Protein AF-A0A1M6ND45-F1 (afdb_monomer_lite)

Radius of gyration: 30.59 Å; chains: 1; bounding box: 71×59×99 Å

Structure (mmCIF, N/CA/C/O backbone):
data_AF-A0A1M6ND45-F1
#
_entry.id   AF-A0A1M6ND45-F1
#
loop_
_atom_site.group_PDB
_atom_site.id
_atom_site.type_symbol
_atom_site.label_atom_id
_atom_site.label_alt_id
_atom_site.label_comp_id
_atom_site.label_asym_id
_atom_site.label_entity_id
_atom_site.label_seq_id
_atom_site.pdbx_PDB_ins_code
_atom_site.Cartn_x
_atom_site.Cartn_y
_atom_site.Cartn_z
_atom_site.occupancy
_atom_site.B_iso_or_equiv
_atom_site.auth_seq_id
_atom_site.auth_comp_id
_atom_site.auth_asym_id
_atom_site.auth_atom_id
_atom_site.pdbx_PDB_model_num
ATOM 1 N N . MET A 1 1 ? -2.470 1.699 69.520 1.00 34.28 1 MET A N 1
ATOM 2 C CA . MET A 1 1 ? -1.933 1.258 68.213 1.00 34.28 1 MET A CA 1
ATOM 3 C C . MET A 1 1 ? -3.084 1.269 67.216 1.00 34.28 1 MET A C 1
ATOM 5 O O . MET A 1 1 ? -3.932 0.390 67.258 1.00 34.28 1 MET A O 1
ATOM 9 N N . ASN A 1 2 ? -3.176 2.333 66.416 1.00 31.38 2 ASN A N 1
ATOM 10 C CA . ASN A 1 2 ? -4.253 2.557 65.450 1.00 31.38 2 ASN A CA 1
ATOM 11 C C . ASN A 1 2 ? -3.880 1.925 64.103 1.00 31.38 2 ASN A C 1
ATOM 13 O O . ASN A 1 2 ? -3.057 2.479 63.382 1.00 31.38 2 ASN A O 1
ATOM 17 N N . PHE A 1 3 ? -4.506 0.802 63.745 1.00 32.97 3 PHE A N 1
ATOM 18 C CA . PHE A 1 3 ? -4.459 0.230 62.394 1.00 32.97 3 PHE A CA 1
ATOM 19 C C . PHE A 1 3 ? -5.803 0.450 61.696 1.00 32.97 3 PHE A C 1
ATOM 21 O O . PHE A 1 3 ? -6.620 -0.452 61.553 1.00 32.97 3 PHE A O 1
ATOM 28 N N . MET A 1 4 ? -6.052 1.680 61.262 1.00 38.75 4 MET A N 1
ATOM 29 C CA . MET A 1 4 ? -7.165 1.995 60.369 1.00 38.75 4 MET A CA 1
ATOM 30 C C . MET A 1 4 ? -6.795 3.257 59.602 1.00 38.75 4 MET A C 1
ATOM 32 O O . MET A 1 4 ? -6.966 4.343 60.145 1.00 38.75 4 MET A O 1
ATOM 36 N N . LYS A 1 5 ? -6.226 3.111 58.391 1.00 38.50 5 LYS A N 1
ATOM 37 C CA . LYS A 1 5 ? -6.163 4.165 57.348 1.00 38.50 5 LYS A CA 1
ATOM 38 C C . LYS A 1 5 ? -5.443 3.755 56.046 1.00 38.50 5 LYS A C 1
ATOM 40 O O . LYS A 1 5 ? -4.774 4.580 55.452 1.00 38.50 5 LYS A O 1
ATOM 45 N N . ILE A 1 6 ? -5.580 2.525 55.533 1.00 37.56 6 ILE A N 1
ATOM 46 C CA . ILE A 1 6 ? -5.124 2.214 54.154 1.00 37.56 6 ILE A CA 1
ATOM 47 C C . ILE A 1 6 ? -6.059 1.181 53.500 1.00 37.56 6 ILE A C 1
ATOM 49 O O . ILE A 1 6 ? -5.714 0.011 53.408 1.00 37.56 6 ILE A O 1
ATOM 53 N N . LYS A 1 7 ? -7.271 1.580 53.081 1.00 37.31 7 LYS A N 1
ATOM 54 C CA . LYS A 1 7 ? -8.117 0.756 52.176 1.00 37.31 7 LYS A CA 1
ATOM 55 C C . LYS A 1 7 ? -8.951 1.531 51.146 1.00 37.31 7 LYS A C 1
ATOM 57 O O . LYS A 1 7 ? -9.374 0.935 50.167 1.00 37.31 7 LYS A O 1
ATOM 62 N N . LYS A 1 8 ? -9.114 2.853 51.273 1.00 38.69 8 LYS A N 1
ATOM 63 C CA . LYS A 1 8 ? -9.918 3.655 50.325 1.00 38.69 8 LYS A CA 1
ATOM 64 C C . LYS A 1 8 ? -9.225 3.979 48.986 1.00 38.69 8 LYS A C 1
ATOM 66 O O . LYS A 1 8 ? -9.853 4.557 48.112 1.00 38.69 8 LYS A O 1
ATOM 71 N N . GLY A 1 9 ? -7.951 3.613 48.810 1.00 31.09 9 GLY A N 1
ATOM 72 C CA . GLY A 1 9 ? -7.179 3.947 47.603 1.00 31.09 9 GLY A CA 1
ATOM 73 C C . GLY A 1 9 ? -7.277 2.939 46.451 1.00 31.09 9 GLY A C 1
ATOM 74 O O . GLY A 1 9 ? -7.034 3.312 45.310 1.00 31.09 9 GLY A O 1
ATOM 75 N N . LEU A 1 10 ? -7.638 1.675 46.714 1.00 34.16 10 LEU A N 1
ATOM 76 C CA . LEU A 1 10 ? -7.606 0.626 45.681 1.00 34.16 10 LEU A CA 1
ATOM 77 C C . LEU A 1 10 ? -8.892 0.528 44.837 1.00 34.16 10 LEU A C 1
ATOM 79 O O . LEU A 1 10 ? -8.825 0.036 43.714 1.00 34.16 10 LEU A O 1
ATOM 83 N N . SER A 1 11 ? -10.046 1.002 45.326 1.00 37.97 11 SER A N 1
ATOM 84 C CA . SER A 1 11 ? -11.316 0.914 44.579 1.00 37.97 11 SER A CA 1
ATOM 85 C C . SER A 1 11 ? -11.446 1.984 43.488 1.00 37.97 11 SER A C 1
ATOM 87 O O . SER A 1 11 ? -11.966 1.698 42.412 1.00 37.97 11 SER A O 1
ATOM 89 N N . LEU A 1 12 ? -10.891 3.182 43.702 1.00 34.53 12 LEU A N 1
ATOM 90 C CA . LEU A 1 12 ? -10.916 4.272 42.718 1.00 34.53 12 LEU A CA 1
ATOM 91 C C . LEU A 1 12 ? -10.066 3.983 41.467 1.00 34.53 12 LEU A C 1
ATOM 93 O O . LEU A 1 12 ? -10.390 4.465 40.385 1.00 34.53 12 LEU A O 1
ATOM 97 N N . ILE A 1 13 ? -9.025 3.151 41.581 1.00 38.47 13 ILE A N 1
ATOM 98 C CA . ILE A 1 13 ? -8.131 2.800 40.459 1.00 38.47 13 ILE A CA 1
ATOM 99 C C . ILE A 1 13 ? -8.756 1.728 39.537 1.00 38.47 13 ILE A C 1
ATOM 101 O O . ILE A 1 13 ? -8.380 1.600 38.374 1.00 38.47 13 ILE A O 1
ATOM 105 N N . LEU A 1 14 ? -9.757 0.978 40.012 1.00 36.19 14 LEU A N 1
ATOM 106 C CA . LEU A 1 14 ? -10.485 -0.015 39.208 1.00 36.19 14 LEU A CA 1
ATOM 107 C C . LEU A 1 14 ? -11.600 0.618 38.359 1.00 36.19 14 LEU A C 1
ATOM 109 O O . LEU A 1 14 ? -11.867 0.149 37.252 1.00 36.19 14 LEU A O 1
ATOM 113 N N . ILE A 1 15 ? -12.197 1.713 38.837 1.00 38.19 15 ILE A N 1
ATOM 114 C CA . ILE A 1 15 ? -13.264 2.447 38.139 1.00 38.19 15 ILE A CA 1
ATOM 115 C C . ILE A 1 15 ? -12.690 3.296 36.998 1.00 38.19 15 ILE A C 1
ATOM 117 O O . ILE A 1 15 ? -13.283 3.353 35.923 1.00 38.19 15 ILE A O 1
ATOM 121 N N . SER A 1 16 ? -11.484 3.852 37.153 1.00 35.91 16 SER A N 1
ATOM 122 C CA . SER A 1 16 ? -10.785 4.519 36.045 1.00 35.91 16 SER A CA 1
ATOM 123 C C . SER A 1 16 ? -10.402 3.557 34.911 1.00 35.91 16 SER A C 1
ATOM 125 O O . SER A 1 16 ? -10.288 3.991 33.770 1.00 35.91 16 SER A O 1
ATOM 127 N N . GLY A 1 17 ? -10.280 2.252 35.189 1.00 34.59 17 GLY A N 1
ATOM 128 C CA . GLY A 1 17 ? -10.060 1.202 34.186 1.00 34.59 17 GLY A CA 1
ATOM 129 C C . GLY A 1 17 ? -11.316 0.788 33.405 1.00 34.59 17 GLY A C 1
ATOM 130 O O . GLY A 1 17 ? -11.216 0.418 32.238 1.00 34.59 17 GLY A O 1
ATOM 131 N N . ILE A 1 18 ? -12.499 0.866 34.024 1.00 38.72 18 ILE A N 1
ATOM 132 C CA . ILE A 1 18 ? -13.793 0.538 33.391 1.00 38.72 18 ILE A CA 1
ATOM 133 C C . ILE A 1 18 ? -14.348 1.752 32.634 1.00 38.72 18 ILE A C 1
ATOM 135 O O . ILE A 1 18 ? -14.955 1.595 31.577 1.00 38.72 18 ILE A O 1
ATOM 139 N N . LEU A 1 19 ? -14.013 2.962 33.088 1.00 35.47 19 LEU A N 1
ATOM 140 C CA . LEU A 1 19 ? -14.169 4.187 32.312 1.00 35.47 19 LEU A CA 1
ATOM 141 C C . LEU A 1 19 ? -13.220 4.272 31.113 1.00 35.47 19 LEU A C 1
ATOM 143 O O . LEU A 1 19 ? -13.411 5.181 30.329 1.00 35.47 19 LEU A O 1
ATOM 147 N N . MET A 1 20 ? -12.280 3.343 30.874 1.00 38.75 20 MET A N 1
ATOM 148 C CA . MET A 1 20 ? -11.456 3.319 29.645 1.00 38.75 20 MET A CA 1
ATOM 149 C C . MET A 1 20 ? -12.187 2.775 28.399 1.00 38.75 20 MET A C 1
ATOM 151 O O . MET A 1 20 ? -11.565 2.248 27.476 1.00 38.75 20 MET A O 1
ATOM 155 N N . ILE A 1 21 ? -13.511 2.934 28.341 1.00 41.78 21 ILE A N 1
ATOM 156 C CA . ILE A 1 21 ? -14.201 3.242 27.075 1.00 41.78 21 ILE A CA 1
ATOM 157 C C . ILE A 1 21 ? -14.240 4.776 26.872 1.00 41.78 21 ILE A C 1
ATOM 159 O O . ILE A 1 21 ? -14.849 5.295 25.949 1.00 41.78 21 ILE A O 1
ATOM 163 N N . THR A 1 22 ? -13.471 5.542 27.651 1.00 41.97 22 THR A N 1
ATOM 164 C CA . THR A 1 22 ? -12.913 6.822 27.231 1.00 41.97 22 THR A CA 1
ATOM 165 C C . THR A 1 22 ? -11.799 6.558 26.217 1.00 41.97 22 THR A C 1
ATOM 167 O O . THR A 1 22 ? -10.604 6.645 26.481 1.00 41.97 22 THR A O 1
ATOM 170 N N . GLY A 1 23 ? -12.214 6.354 24.967 1.00 34.47 23 GLY A N 1
ATOM 171 C CA . GLY A 1 23 ? -11.442 6.842 23.821 1.00 34.47 23 GLY A CA 1
ATOM 172 C C . GLY A 1 23 ? -11.246 8.372 23.839 1.00 34.47 23 GLY A C 1
ATOM 173 O O . GLY A 1 23 ? -10.558 8.902 22.977 1.00 34.47 23 GLY A O 1
ATOM 174 N N . CYS A 1 24 ? -11.801 9.074 24.833 1.00 37.44 24 CYS A N 1
ATOM 175 C CA . CYS A 1 24 ? -11.587 10.479 25.152 1.00 37.44 24 CYS A CA 1
ATOM 176 C C . CYS A 1 24 ? -10.536 10.650 26.262 1.00 37.44 24 CYS A C 1
ATOM 178 O O . CYS A 1 24 ? -10.897 10.774 27.427 1.00 37.44 24 CYS A O 1
ATOM 180 N N . GLN A 1 25 ? -9.247 10.672 25.908 1.00 31.17 25 GLN A N 1
ATOM 181 C CA . GLN A 1 25 ? -8.222 11.549 26.507 1.00 31.17 25 GLN A CA 1
ATOM 182 C C . GLN A 1 25 ? -6.859 11.313 25.829 1.00 31.17 25 GLN A C 1
ATOM 184 O O . GLN A 1 25 ? -5.982 10.636 26.352 1.00 31.17 25 GLN A O 1
ATOM 189 N N . SER A 1 26 ? -6.652 11.938 24.669 1.00 29.89 26 SER A N 1
ATOM 190 C CA . SER A 1 26 ? -5.313 12.332 24.223 1.00 29.89 26 SER A CA 1
ATOM 191 C C . SER A 1 26 ? -5.265 13.856 24.154 1.00 29.89 26 SER A C 1
ATOM 193 O O . SER A 1 26 ? -5.685 14.469 23.176 1.00 29.89 26 SER A O 1
ATOM 195 N N . LYS A 1 27 ? -4.759 14.483 25.221 1.00 33.12 27 LYS A N 1
ATOM 196 C CA . LYS A 1 27 ? -4.124 15.797 25.107 1.00 33.12 27 LYS A CA 1
ATOM 197 C C . LYS A 1 27 ? -2.781 15.570 24.416 1.00 33.12 27 LYS A C 1
ATOM 199 O O . LYS A 1 27 ? -1.802 15.243 25.077 1.00 33.12 27 LYS A O 1
ATOM 204 N N . SER A 1 28 ? -2.742 15.736 23.102 1.00 28.88 28 SER A N 1
ATOM 205 C CA . SER A 1 28 ? -1.510 16.055 22.388 1.00 28.88 28 SER A CA 1
ATOM 206 C C . SER A 1 28 ? -1.633 17.489 21.899 1.00 28.88 28 SER A C 1
ATOM 208 O O . SER A 1 28 ? -2.454 17.804 21.039 1.00 28.88 28 SER A O 1
ATOM 210 N N . THR A 1 29 ? -0.843 18.372 22.495 1.00 28.33 29 THR A N 1
ATOM 211 C CA . THR A 1 29 ? -0.614 19.729 22.011 1.00 28.33 29 THR A CA 1
ATOM 212 C C . THR A 1 29 ? 0.026 19.619 20.624 1.00 28.33 29 THR A C 1
ATOM 214 O O . THR A 1 29 ? 1.213 19.328 20.518 1.00 28.33 29 THR A O 1
ATOM 217 N N . MET A 1 30 ? -0.756 19.772 19.554 1.00 25.59 30 MET A N 1
ATOM 218 C CA . MET A 1 30 ? -0.211 19.881 18.200 1.00 25.59 30 MET A CA 1
ATOM 219 C C . MET A 1 30 ? 0.255 21.317 17.976 1.00 25.59 30 MET A C 1
ATOM 221 O O . MET A 1 30 ? -0.542 22.256 17.996 1.00 25.59 30 MET A O 1
ATOM 225 N N . ASN A 1 31 ? 1.561 21.470 17.768 1.00 28.33 31 ASN A N 1
ATOM 226 C CA . ASN A 1 31 ? 2.136 22.682 17.209 1.00 28.33 31 ASN A CA 1
ATOM 227 C C . ASN A 1 31 ? 1.581 22.905 15.798 1.00 28.33 31 ASN A C 1
ATOM 229 O O . ASN A 1 31 ? 1.545 21.993 14.974 1.00 28.33 31 ASN A O 1
ATOM 233 N N . LYS A 1 32 ? 1.170 24.147 15.547 1.00 28.80 32 LYS A N 1
ATOM 234 C CA . LYS A 1 32 ? 0.859 24.693 14.227 1.00 28.80 32 LYS A CA 1
ATOM 235 C C . LYS A 1 32 ? 2.089 24.532 13.323 1.00 28.80 32 LYS A C 1
ATOM 237 O O . LYS A 1 32 ? 3.128 25.116 13.619 1.00 28.80 32 LYS A O 1
ATOM 242 N N . SER A 1 33 ? 1.958 23.814 12.215 1.00 29.12 33 SER A N 1
ATOM 243 C CA . SER A 1 33 ? 2.739 24.089 11.009 1.00 29.12 33 SER A CA 1
ATOM 244 C C . SER A 1 33 ? 1.778 24.543 9.916 1.00 29.12 33 SER A C 1
ATOM 246 O O . SER A 1 33 ? 0.670 24.024 9.766 1.00 29.12 33 SER A O 1
ATOM 248 N N . GLU A 1 34 ? 2.164 25.623 9.249 1.00 28.53 34 GLU A N 1
ATOM 249 C CA . GLU A 1 34 ? 1.352 26.351 8.288 1.00 28.53 34 GLU A CA 1
ATOM 250 C C . GLU A 1 34 ? 1.073 25.539 7.024 1.00 28.53 34 GLU A C 1
ATOM 252 O O . GLU A 1 34 ? 1.917 24.831 6.478 1.00 28.53 34 GLU A O 1
ATOM 257 N N . ILE A 1 35 ? -0.162 25.702 6.561 1.00 26.50 35 ILE A N 1
ATOM 258 C CA . ILE A 1 35 ? -0.698 25.213 5.302 1.00 26.50 35 ILE A CA 1
ATOM 259 C C . ILE A 1 35 ? 0.039 25.916 4.160 1.00 26.50 35 ILE A C 1
ATOM 261 O O . ILE A 1 35 ? -0.119 27.118 3.965 1.00 26.50 35 ILE A O 1
ATOM 265 N N . SER A 1 36 ? 0.779 25.150 3.361 1.00 29.33 36 SER A N 1
ATOM 266 C CA . SER A 1 36 ? 1.070 25.525 1.978 1.00 29.33 36 SER A CA 1
ATOM 267 C C . SER A 1 36 ? -0.019 24.926 1.094 1.00 29.33 36 SER A C 1
ATOM 269 O O . SER A 1 36 ? -0.119 23.716 0.912 1.00 29.33 36 SER A O 1
ATOM 271 N N . THR A 1 37 ? -0.890 25.798 0.602 1.00 31.77 37 THR A N 1
ATOM 272 C CA . THR A 1 37 ? -1.928 25.518 -0.388 1.00 31.77 37 THR A CA 1
ATOM 273 C C . THR A 1 37 ? -1.343 24.940 -1.672 1.00 31.77 37 THR A C 1
ATOM 275 O O . THR A 1 37 ? -0.499 25.583 -2.290 1.00 31.77 37 THR A O 1
ATOM 278 N N . ASN A 1 38 ? -1.915 23.841 -2.171 1.00 24.98 38 ASN A N 1
ATOM 279 C CA . ASN A 1 38 ? -2.157 23.748 -3.606 1.00 24.98 38 ASN A CA 1
ATOM 280 C C . ASN A 1 38 ? -3.446 22.978 -3.925 1.00 24.98 38 ASN A C 1
ATOM 282 O O . ASN A 1 38 ? -3.721 21.914 -3.375 1.00 24.98 38 ASN A O 1
ATOM 286 N N . LYS A 1 39 ? -4.270 23.604 -4.769 1.00 34.00 39 LYS A N 1
ATOM 287 C CA . LYS A 1 39 ? -5.608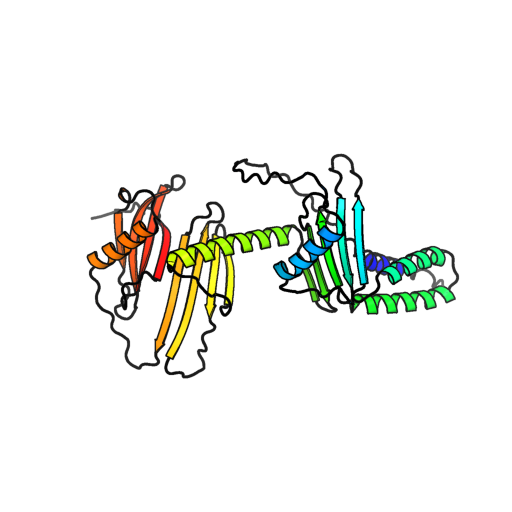 23.178 -5.189 1.00 34.00 39 LYS A CA 1
ATOM 288 C C . LYS A 1 39 ? -5.501 22.158 -6.322 1.00 34.00 39 LYS A C 1
ATOM 290 O O . LYS A 1 39 ? -4.769 22.405 -7.270 1.00 34.00 39 LYS A O 1
ATOM 295 N N . ASN A 1 40 ? -6.293 21.089 -6.243 1.00 28.05 40 ASN A N 1
ATOM 296 C CA . ASN A 1 40 ? -7.087 20.509 -7.341 1.00 28.05 40 ASN A CA 1
ATOM 297 C C . ASN A 1 40 ? -7.931 19.365 -6.750 1.00 28.05 40 ASN A C 1
ATOM 299 O O . ASN A 1 40 ? -7.423 18.294 -6.448 1.00 28.05 40 ASN A O 1
ATOM 303 N N . THR A 1 41 ? -9.136 19.649 -6.257 1.00 32.31 41 THR A N 1
ATOM 304 C CA . THR A 1 41 ? -10.412 19.636 -7.002 1.00 32.31 41 THR A CA 1
ATOM 305 C C . THR A 1 41 ? -10.718 18.276 -7.639 1.00 32.31 41 THR A C 1
ATOM 307 O O . THR A 1 41 ? -10.532 18.084 -8.831 1.00 32.31 41 THR A O 1
ATOM 310 N N . ASN A 1 42 ? -11.273 17.367 -6.837 1.00 28.34 42 ASN A N 1
ATOM 311 C CA . ASN A 1 42 ? -12.370 16.512 -7.282 1.00 28.34 42 ASN A CA 1
ATOM 312 C C . ASN A 1 42 ? -13.544 16.783 -6.341 1.00 28.34 42 ASN A C 1
ATOM 314 O O . ASN A 1 42 ? -13.599 16.300 -5.212 1.00 28.34 42 ASN A O 1
ATOM 318 N N . GLN A 1 43 ? -14.430 17.664 -6.800 1.00 31.55 43 GLN A N 1
ATOM 319 C CA . GLN A 1 43 ? -15.711 17.946 -6.174 1.00 31.55 43 GLN A CA 1
ATOM 320 C C . GLN A 1 43 ? -16.628 16.741 -6.392 1.00 31.55 43 GLN A C 1
ATOM 322 O O . GLN A 1 43 ? -17.193 16.590 -7.468 1.00 31.55 43 GLN A O 1
ATOM 327 N N . ASN A 1 44 ? -16.820 15.931 -5.353 1.00 31.28 44 ASN A N 1
ATOM 328 C CA . ASN A 1 44 ? -18.127 15.330 -5.123 1.00 31.28 44 ASN A CA 1
ATOM 329 C C . ASN A 1 44 ? -18.871 16.257 -4.165 1.00 31.28 44 ASN A C 1
ATOM 331 O O . ASN A 1 44 ? -18.632 16.272 -2.959 1.00 31.28 44 ASN A O 1
ATOM 335 N N . VAL A 1 45 ? -19.732 17.091 -4.741 1.00 42.44 45 VAL A N 1
ATOM 336 C CA . VAL A 1 45 ? -20.805 17.750 -4.005 1.00 42.44 45 VAL A CA 1
ATOM 337 C C . VAL A 1 45 ? -21.880 16.688 -3.791 1.00 42.44 45 VAL A C 1
ATOM 339 O O . VAL A 1 45 ? -22.717 16.485 -4.660 1.00 42.44 45 VAL A O 1
ATOM 342 N N . GLU A 1 46 ? -21.857 16.010 -2.646 1.00 38.91 46 GLU A N 1
ATOM 343 C CA . GLU A 1 46 ? -23.005 15.237 -2.164 1.00 38.91 46 GLU A CA 1
ATOM 344 C C . GLU A 1 46 ? -23.314 15.609 -0.706 1.00 38.91 46 GLU A C 1
ATOM 346 O O . GLU A 1 46 ? -22.535 15.365 0.206 1.00 38.91 46 GLU A O 1
ATOM 351 N N . ALA A 1 47 ? -24.456 16.289 -0.566 1.00 39.38 47 ALA A N 1
ATOM 352 C CA . ALA A 1 47 ? -25.318 16.506 0.594 1.00 39.38 47 ALA A CA 1
ATOM 353 C C . ALA A 1 47 ? -24.696 16.658 2.002 1.00 39.38 47 ALA A C 1
ATOM 355 O O . ALA A 1 47 ? -24.256 15.709 2.636 1.00 39.38 47 ALA A O 1
ATOM 356 N N . ASN A 1 48 ? -24.899 17.854 2.567 1.00 48.25 48 ASN A N 1
ATOM 357 C CA . ASN A 1 48 ? -24.805 18.240 3.987 1.00 48.25 48 ASN A CA 1
ATOM 358 C C . ASN A 1 48 ? -25.708 17.430 4.965 1.00 48.25 48 ASN A C 1
ATOM 360 O O . ASN A 1 48 ? -26.114 17.959 6.001 1.00 48.25 48 ASN A O 1
ATOM 364 N N . GLN A 1 49 ? -26.090 16.187 4.662 1.00 67.75 49 GLN A N 1
ATOM 365 C CA . GLN A 1 49 ? -26.870 15.356 5.580 1.00 67.75 49 GLN A CA 1
ATOM 366 C C . GLN A 1 49 ? -25.933 14.540 6.467 1.00 67.75 49 GLN A C 1
ATOM 368 O O . GLN A 1 49 ? -25.106 13.780 5.973 1.00 67.75 49 GLN A O 1
ATOM 373 N N . SER A 1 50 ? -26.077 14.706 7.783 1.00 85.88 50 SER A N 1
ATOM 374 C CA . SER A 1 50 ? -25.432 13.830 8.754 1.00 85.88 50 SER A CA 1
ATOM 375 C C . SER A 1 50 ? -25.822 12.378 8.507 1.00 85.88 50 SER A C 1
ATOM 377 O O . SER A 1 50 ? -26.968 12.072 8.164 1.00 85.88 50 SER A O 1
ATOM 379 N N . ILE A 1 51 ? -24.871 11.474 8.716 1.00 93.38 51 ILE A N 1
ATOM 380 C CA . ILE A 1 51 ? -25.142 10.046 8.641 1.00 93.38 51 ILE A CA 1
ATOM 381 C C . ILE A 1 51 ? -26.042 9.643 9.811 1.00 93.38 51 ILE A C 1
ATOM 383 O O . ILE A 1 51 ? -25.892 10.118 10.942 1.00 93.38 51 ILE A O 1
ATOM 387 N N . ASN A 1 52 ? -26.971 8.734 9.553 1.00 94.50 52 ASN A N 1
ATOM 388 C CA . ASN A 1 52 ? -27.821 8.153 10.581 1.00 94.50 52 ASN A CA 1
ATOM 389 C C . ASN A 1 52 ? -27.163 6.927 11.246 1.00 94.50 52 ASN A C 1
ATOM 391 O O . ASN A 1 52 ? -26.107 6.443 10.833 1.00 94.50 52 ASN A O 1
ATOM 395 N N . LYS A 1 53 ? -27.830 6.399 12.279 1.00 94.62 53 LYS A N 1
ATOM 396 C CA . LYS A 1 53 ? -27.384 5.240 13.064 1.00 94.62 53 LYS A CA 1
ATOM 397 C C . LYS A 1 53 ? -27.060 4.009 12.205 1.00 94.62 53 LYS A C 1
ATOM 399 O O . LYS A 1 53 ? -26.047 3.353 12.437 1.00 94.62 53 LYS A O 1
ATOM 404 N N . GLU A 1 54 ? -27.905 3.685 11.228 1.00 95.50 54 GLU A N 1
ATOM 405 C CA . GLU A 1 54 ? -27.721 2.483 10.404 1.00 95.50 54 GLU A CA 1
ATOM 406 C C . GLU A 1 54 ? -26.599 2.665 9.378 1.00 95.50 54 GLU A C 1
ATOM 408 O O . GLU A 1 54 ? -25.785 1.763 9.192 1.00 95.50 54 GLU A O 1
ATOM 413 N N . GLN A 1 55 ? -26.460 3.865 8.809 1.00 95.81 55 GLN A N 1
ATOM 414 C CA . GLN A 1 55 ? -25.314 4.210 7.964 1.00 95.81 55 GLN A CA 1
ATOM 415 C C . GLN A 1 55 ? -23.991 4.097 8.737 1.00 95.81 55 GLN A C 1
ATOM 417 O O . GLN A 1 55 ? -23.034 3.514 8.231 1.00 95.81 55 GLN A O 1
ATOM 422 N N . ALA A 1 56 ? -23.937 4.580 9.984 1.00 95.81 56 ALA A N 1
ATOM 423 C CA . ALA A 1 56 ? -22.755 4.436 10.837 1.00 95.81 56 ALA A CA 1
ATOM 424 C C . ALA A 1 56 ? -22.396 2.958 11.085 1.00 95.81 56 ALA A C 1
ATOM 426 O O . ALA A 1 56 ? -21.224 2.579 11.024 1.00 95.81 56 ALA A O 1
ATOM 427 N N . LYS A 1 57 ? -23.397 2.095 11.298 1.00 95.81 57 LYS A N 1
ATOM 428 C CA . LYS A 1 57 ? -23.191 0.645 11.451 1.00 95.81 57 LYS A CA 1
ATOM 429 C C . LYS A 1 57 ? -22.634 0.002 10.185 1.00 95.81 57 LYS A C 1
ATOM 431 O O . LYS A 1 57 ? -21.677 -0.767 10.266 1.00 95.81 57 LYS A O 1
ATOM 436 N N . GLU A 1 58 ? -23.189 0.324 9.021 1.00 95.62 58 GLU A N 1
ATOM 437 C CA . GLU A 1 58 ? -22.688 -0.193 7.744 1.00 95.62 58 GLU A CA 1
ATOM 438 C C . GLU A 1 58 ? -21.243 0.235 7.470 1.00 95.62 58 GLU A C 1
ATOM 440 O O . GLU A 1 58 ? -20.427 -0.587 7.044 1.00 95.62 58 GLU A O 1
ATOM 445 N N . ILE A 1 59 ? -20.914 1.502 7.746 1.00 95.44 59 ILE A N 1
ATOM 446 C CA . ILE A 1 59 ? -19.551 2.034 7.628 1.00 95.44 59 ILE A CA 1
ATOM 447 C C . ILE A 1 59 ? -18.602 1.253 8.542 1.00 95.44 59 ILE A C 1
ATOM 449 O O . ILE A 1 59 ? -17.561 0.784 8.077 1.00 95.44 59 ILE A O 1
ATOM 453 N N . ALA A 1 60 ? -18.973 1.049 9.811 1.00 95.19 60 ALA A N 1
ATOM 454 C CA . ALA A 1 60 ? -18.161 0.289 10.756 1.00 95.19 60 ALA A CA 1
ATOM 455 C C . ALA A 1 60 ? -17.920 -1.153 10.273 1.00 95.19 60 ALA A C 1
ATOM 457 O O . ALA A 1 60 ? -16.774 -1.595 10.231 1.00 95.19 60 ALA A O 1
ATOM 458 N N . ILE A 1 61 ? -18.966 -1.875 9.846 1.00 94.44 61 ILE A N 1
ATOM 459 C CA . ILE A 1 61 ? -18.849 -3.264 9.358 1.00 94.44 61 ILE A CA 1
ATOM 460 C C . ILE A 1 61 ? -17.894 -3.350 8.161 1.00 94.44 61 ILE A C 1
ATOM 462 O O . ILE A 1 61 ? -16.975 -4.173 8.169 1.00 94.44 61 ILE A O 1
ATOM 466 N N . LYS A 1 62 ? -18.068 -2.477 7.159 1.00 94.38 62 LYS A N 1
ATOM 467 C CA . LYS A 1 62 ? -17.198 -2.431 5.971 1.00 94.38 62 LYS A CA 1
ATOM 468 C C . LYS A 1 62 ? -15.748 -2.130 6.345 1.00 94.38 62 LYS A C 1
ATOM 470 O O . LYS A 1 62 ? -14.822 -2.679 5.752 1.00 94.38 62 LYS A O 1
ATOM 475 N N . ALA A 1 63 ? -15.533 -1.286 7.347 1.00 92.62 63 ALA A N 1
ATOM 476 C CA . ALA A 1 63 ? -14.199 -0.920 7.791 1.00 92.62 63 ALA A CA 1
ATOM 477 C C . ALA A 1 63 ? -13.462 -2.037 8.526 1.00 92.62 63 ALA A C 1
ATOM 479 O O . ALA A 1 63 ? -12.247 -2.148 8.385 1.00 92.62 63 ALA A O 1
ATOM 480 N N . PHE A 1 64 ? -14.165 -2.900 9.261 1.00 92.00 64 PHE A N 1
ATOM 481 C CA . PHE A 1 64 ? -13.536 -4.083 9.850 1.00 92.00 64 PHE A CA 1
ATOM 482 C C . PHE A 1 64 ? -13.055 -5.078 8.796 1.00 92.00 64 PHE A C 1
ATOM 484 O O . PHE A 1 64 ? -11.973 -5.655 8.936 1.00 92.00 64 PHE A O 1
ATOM 491 N N . GLU A 1 65 ? -13.810 -5.232 7.711 1.00 90.06 65 GLU A N 1
ATOM 492 C CA . GLU A 1 65 ? -13.362 -6.010 6.561 1.00 90.06 65 GLU A CA 1
ATOM 493 C C . GLU A 1 65 ? -12.170 -5.331 5.875 1.00 90.06 65 GLU A C 1
ATOM 495 O O . GLU A 1 65 ? -11.146 -5.973 5.664 1.00 90.06 65 GLU A O 1
ATOM 500 N N . LYS A 1 66 ? -12.241 -4.018 5.630 1.00 88.31 66 LYS A N 1
ATOM 501 C CA . LYS A 1 66 ? -11.167 -3.254 4.975 1.00 88.31 66 LYS A CA 1
ATOM 502 C C . LYS A 1 66 ? -9.849 -3.249 5.760 1.00 88.31 66 LYS A C 1
ATOM 504 O O . LYS A 1 66 ? -8.802 -3.504 5.179 1.00 88.31 66 LYS A O 1
ATOM 509 N N . TYR A 1 67 ? -9.880 -2.922 7.053 1.00 87.25 67 TYR A N 1
ATOM 510 C CA . TYR A 1 67 ? -8.670 -2.645 7.842 1.00 87.25 67 TYR A CA 1
ATOM 511 C C . TYR A 1 67 ? -8.143 -3.840 8.631 1.00 87.25 67 TYR A C 1
ATOM 513 O O . TYR A 1 67 ? -6.967 -3.868 8.979 1.00 87.25 67 TYR A O 1
ATOM 521 N N . PHE A 1 68 ? -8.990 -4.830 8.912 1.00 84.62 68 PHE A N 1
ATOM 522 C CA . PHE A 1 68 ? -8.597 -6.007 9.687 1.00 84.62 68 PHE A CA 1
ATOM 523 C C . PHE A 1 68 ? -8.878 -7.328 8.966 1.00 84.62 68 PHE A C 1
ATOM 525 O O . PHE A 1 68 ? -8.731 -8.387 9.577 1.00 84.62 68 PHE A O 1
ATOM 532 N N . ASN A 1 69 ? -9.312 -7.284 7.698 1.00 86.12 69 ASN A N 1
ATOM 533 C CA . ASN A 1 69 ? -9.746 -8.456 6.935 1.00 86.12 69 ASN A CA 1
ATOM 534 C C . ASN A 1 69 ? -10.749 -9.315 7.724 1.00 86.12 69 ASN A C 1
ATOM 536 O O . ASN A 1 69 ? -10.656 -10.547 7.774 1.00 86.12 69 ASN A O 1
ATOM 540 N N . LYS A 1 70 ? -11.681 -8.657 8.434 1.00 86.62 70 LYS A N 1
ATOM 541 C CA . LYS A 1 70 ? -12.617 -9.341 9.320 1.00 86.62 70 LYS A CA 1
ATOM 542 C C . LYS A 1 70 ? -14.071 -9.047 8.996 1.00 86.62 70 LYS A C 1
ATOM 544 O O . LYS A 1 70 ? -14.592 -7.977 9.282 1.00 86.62 70 LYS A O 1
ATOM 549 N N . LYS A 1 71 ? -14.748 -10.078 8.489 1.00 90.75 71 LYS A N 1
ATOM 550 C CA . LYS A 1 71 ? -16.207 -10.110 8.364 1.00 90.75 71 LYS A CA 1
ATOM 551 C C . LYS A 1 71 ? -16.834 -10.268 9.744 1.00 90.75 71 LYS A C 1
ATOM 553 O O . LYS A 1 71 ? -16.610 -11.279 10.415 1.00 90.75 71 LYS A O 1
ATOM 558 N N . ILE A 1 72 ? -17.607 -9.273 10.164 1.00 86.75 72 ILE A N 1
ATOM 559 C CA . ILE A 1 72 ? -18.318 -9.299 11.442 1.00 86.75 72 ILE A CA 1
ATOM 560 C C . ILE A 1 72 ? -19.699 -9.914 11.247 1.00 86.75 72 ILE A C 1
ATOM 562 O O . ILE A 1 72 ? -20.465 -9.492 10.385 1.00 86.75 72 ILE A O 1
ATOM 566 N N . ASN A 1 73 ? -20.036 -10.881 12.098 1.00 88.38 73 ASN A N 1
ATOM 567 C CA . ASN A 1 73 ? -21.403 -11.360 12.256 1.00 88.38 73 ASN A CA 1
ATOM 568 C C . ASN A 1 73 ? -21.995 -10.785 13.548 1.00 88.38 73 ASN A C 1
ATOM 570 O O . ASN A 1 73 ? -21.692 -11.260 14.641 1.00 88.38 73 ASN A O 1
ATOM 574 N N . VAL A 1 74 ? -22.842 -9.767 13.411 1.00 90.25 74 VAL A N 1
ATOM 575 C CA . VAL A 1 74 ? -23.419 -9.032 14.548 1.00 90.25 74 VAL A CA 1
ATOM 576 C C . VAL A 1 74 ? -24.616 -9.734 15.199 1.00 90.25 74 VAL A C 1
ATOM 578 O O . VAL A 1 74 ? -25.015 -9.352 16.291 1.00 90.25 74 VAL A O 1
ATOM 581 N N . LYS A 1 75 ? -25.179 -10.786 14.579 1.00 89.69 75 LYS A N 1
ATOM 582 C CA . LYS A 1 75 ? -26.471 -11.385 14.980 1.00 89.69 75 LYS A CA 1
ATOM 583 C C . LYS A 1 75 ? -26.518 -11.872 16.434 1.00 89.69 75 LYS A C 1
ATOM 585 O O . LYS A 1 75 ? -27.575 -11.837 17.052 1.00 89.69 75 LYS A O 1
ATOM 590 N N . ASN A 1 76 ? -25.384 -12.329 16.962 1.00 89.25 76 ASN A N 1
ATOM 591 C CA . ASN A 1 76 ? -25.274 -12.888 18.313 1.00 89.25 76 ASN A CA 1
ATOM 592 C C . ASN A 1 76 ? -24.457 -11.990 19.256 1.00 89.25 76 ASN A C 1
ATOM 594 O O . ASN A 1 76 ? -23.927 -12.474 20.256 1.00 89.25 76 ASN A O 1
ATOM 598 N N . LEU A 1 77 ? -24.299 -10.710 18.914 1.00 92.00 77 LEU A N 1
ATOM 599 C CA . LEU A 1 77 ? -23.557 -9.740 19.710 1.00 92.00 77 LEU A CA 1
ATOM 600 C C . LEU A 1 77 ? -24.524 -8.734 20.330 1.00 92.00 77 LEU A C 1
ATOM 602 O O . LEU A 1 77 ? -25.525 -8.354 19.726 1.00 92.00 77 LEU A O 1
ATOM 606 N N . PHE A 1 78 ? -24.203 -8.287 21.539 1.00 92.19 78 PHE A N 1
ATOM 607 C CA . PHE A 1 78 ? -24.839 -7.118 22.123 1.00 92.19 78 PHE A CA 1
ATOM 608 C C . PHE A 1 78 ? -24.378 -5.887 21.348 1.00 92.19 78 PHE A C 1
ATOM 610 O O . PHE A 1 78 ? -23.176 -5.678 21.185 1.00 92.19 78 PHE A O 1
ATOM 617 N N . GLU A 1 79 ? -25.339 -5.111 20.858 1.00 93.12 79 GLU A N 1
ATOM 618 C CA . GLU A 1 79 ? -25.111 -3.885 20.099 1.00 93.12 79 GLU A CA 1
ATOM 619 C C . GLU A 1 79 ? -25.335 -2.667 20.997 1.00 93.12 79 GLU A C 1
ATOM 621 O O . GLU A 1 79 ? -26.366 -2.553 21.661 1.00 93.12 79 GLU A O 1
ATOM 626 N N . GLU A 1 80 ? -24.388 -1.737 20.967 1.00 91.31 80 GLU A N 1
ATOM 627 C CA . GLU A 1 80 ? -24.510 -0.410 21.557 1.00 91.31 80 GLU A CA 1
ATOM 628 C C . GLU A 1 80 ? -24.091 0.612 20.503 1.00 91.31 80 GLU A C 1
ATOM 630 O O . GLU A 1 80 ? -22.966 0.580 20.002 1.00 91.31 80 GLU A O 1
ATOM 635 N N . VAL A 1 81 ? -25.019 1.492 20.123 1.00 92.12 81 VAL A N 1
ATOM 636 C CA . VAL A 1 81 ? -24.749 2.561 19.161 1.00 92.12 81 VAL A CA 1
ATOM 637 C C . VAL A 1 81 ? -25.327 3.860 19.681 1.00 92.12 81 VAL A C 1
ATOM 639 O O . VAL A 1 81 ? -26.547 3.994 19.800 1.00 92.12 81 VAL A O 1
ATOM 642 N N . GLU A 1 82 ? -24.444 4.806 19.968 1.00 92.62 82 GLU A N 1
ATOM 643 C CA . GLU A 1 82 ? -24.773 6.074 20.611 1.00 92.62 82 GLU A CA 1
ATOM 644 C C . GLU A 1 82 ? -24.172 7.242 19.817 1.00 92.62 82 GLU A C 1
ATOM 646 O O . GLU A 1 82 ? -23.103 7.123 19.216 1.00 92.62 82 GLU A O 1
ATOM 651 N N . LEU A 1 83 ? -24.883 8.372 19.788 1.00 91.25 83 LEU A N 1
ATOM 652 C CA . LEU A 1 83 ? -24.390 9.625 19.218 1.00 91.25 83 LEU A CA 1
ATOM 653 C C . LEU A 1 83 ? -23.870 10.496 20.360 1.00 91.25 83 LEU A C 1
ATOM 655 O O . LEU A 1 83 ? -24.660 11.055 21.124 1.00 91.25 83 LEU A O 1
ATOM 659 N N . GLU A 1 84 ? -22.553 10.630 20.465 1.00 88.69 84 GLU A N 1
ATOM 660 C CA . GLU A 1 84 ? -21.929 11.527 21.430 1.00 88.69 84 GLU A CA 1
ATOM 661 C C . GLU A 1 84 ? -21.871 12.937 20.831 1.00 88.69 84 GLU A C 1
ATOM 663 O O . GLU A 1 84 ? -21.175 13.195 19.845 1.00 88.69 84 GLU A O 1
ATOM 668 N N . LYS A 1 85 ? -22.633 13.865 21.419 1.00 86.25 85 LYS A N 1
ATOM 669 C CA . LYS A 1 85 ? -22.616 15.285 21.051 1.00 86.25 85 LYS A CA 1
ATOM 670 C C . LYS A 1 85 ? -21.720 16.027 22.030 1.00 86.25 85 LYS A C 1
ATOM 672 O O . LYS A 1 85 ? -22.151 16.344 23.134 1.00 86.25 85 LYS A O 1
ATOM 677 N N . ASN A 1 86 ? -20.496 16.336 21.618 1.00 75.81 86 ASN A N 1
ATOM 678 C CA . ASN A 1 86 ? -19.603 17.145 22.435 1.00 75.81 86 ASN A CA 1
ATOM 679 C C . ASN A 1 86 ? -19.967 18.622 22.277 1.00 75.81 86 ASN A C 1
ATOM 681 O O . ASN A 1 86 ? -20.008 19.152 21.163 1.00 75.81 86 ASN A O 1
ATOM 685 N N . GLU A 1 87 ? -20.264 19.288 23.392 1.00 68.38 87 GLU A N 1
ATOM 686 C CA . GLU A 1 87 ? -20.467 20.735 23.400 1.00 68.38 87 GLU A CA 1
ATOM 687 C C . GLU A 1 87 ? -19.174 21.447 22.992 1.00 68.38 87 GLU A C 1
ATOM 689 O O . GLU A 1 87 ? -18.069 21.026 23.347 1.00 68.38 87 GLU A O 1
ATOM 694 N N . ALA A 1 88 ? -19.318 22.523 22.217 1.00 63.00 88 ALA A N 1
ATOM 695 C CA . ALA A 1 88 ? -18.197 23.374 21.858 1.00 63.00 88 ALA A CA 1
ATOM 696 C C . ALA A 1 88 ? -17.601 23.959 23.146 1.00 63.00 88 ALA A C 1
ATOM 698 O O . ALA A 1 88 ? -18.257 24.735 23.837 1.00 63.00 88 ALA A O 1
ATOM 699 N N . LYS A 1 89 ? -16.367 23.579 23.480 1.00 59.38 89 LYS A N 1
ATOM 700 C CA . LYS A 1 89 ? -15.556 24.335 24.442 1.00 59.38 89 LYS A CA 1
ATOM 701 C C . LYS A 1 89 ? -14.951 25.525 23.706 1.00 59.38 89 LYS A C 1
ATOM 703 O O . LYS A 1 89 ? -14.681 25.398 22.514 1.00 59.38 89 LYS A O 1
ATOM 708 N N . ASP A 1 90 ? -14.766 26.650 24.396 1.00 59.03 90 ASP A N 1
ATOM 709 C CA . ASP A 1 90 ? -14.298 27.925 23.831 1.00 59.03 90 ASP A CA 1
ATOM 710 C C . ASP A 1 90 ? -13.293 27.737 22.674 1.00 59.03 90 ASP A C 1
ATOM 712 O O . ASP A 1 90 ? -12.232 27.131 22.837 1.00 59.03 90 ASP A O 1
ATOM 716 N N . ASN A 1 91 ? -13.657 28.241 21.488 1.00 58.12 91 ASN A N 1
ATOM 717 C CA . ASN A 1 91 ? -12.904 28.169 20.225 1.00 58.12 91 ASN A CA 1
ATOM 718 C C . ASN A 1 91 ? -12.722 26.782 19.567 1.00 58.12 91 ASN A C 1
ATOM 720 O O . ASN A 1 91 ? -11.924 26.667 18.635 1.00 58.12 91 ASN A O 1
ATOM 724 N N . GLN A 1 92 ? -13.464 25.743 19.965 1.00 60.06 92 GLN A N 1
ATOM 725 C CA . GLN A 1 92 ? -13.502 24.460 19.250 1.00 60.06 92 GLN A CA 1
ATOM 726 C C . GLN A 1 92 ? -14.855 24.229 18.560 1.00 60.06 92 GLN A C 1
ATOM 728 O O . GLN A 1 92 ? -15.904 24.497 19.149 1.00 60.06 92 GLN A O 1
ATOM 733 N N . PRO A 1 93 ? -14.867 23.726 17.311 1.00 63.59 93 PRO A N 1
ATOM 734 C CA . PRO A 1 93 ? -16.109 23.382 16.637 1.00 63.59 93 PRO A CA 1
ATOM 735 C C . PRO A 1 93 ? -16.854 22.294 17.417 1.00 63.59 93 PRO A C 1
ATOM 737 O O . PRO A 1 93 ? -16.245 21.422 18.030 1.00 63.59 93 PRO A O 1
ATOM 740 N N . LYS A 1 94 ? -18.188 22.329 17.368 1.00 74.25 94 LYS A N 1
ATOM 741 C CA . LYS A 1 94 ? -19.029 21.252 17.895 1.00 74.25 94 LYS A CA 1
ATOM 742 C C . LYS A 1 94 ? -18.730 19.968 17.116 1.00 74.25 94 LYS A C 1
ATOM 744 O O . LYS A 1 94 ? -19.005 19.910 15.917 1.00 74.25 94 LYS A O 1
ATOM 749 N N . ILE A 1 95 ? -18.178 18.966 17.794 1.00 78.44 95 ILE A N 1
ATOM 750 C CA . ILE A 1 95 ? -17.896 17.647 17.217 1.00 78.44 95 ILE A CA 1
ATOM 751 C C . ILE A 1 95 ? -19.004 16.700 17.674 1.00 78.44 95 ILE A C 1
ATOM 753 O O . ILE A 1 95 ? -19.393 16.689 18.843 1.00 78.44 95 ILE A O 1
ATOM 757 N N . SER A 1 96 ? -19.568 15.937 16.748 1.00 88.31 96 SER A N 1
ATOM 758 C CA . SER A 1 96 ? -20.586 14.932 17.044 1.00 88.31 96 SER A CA 1
ATOM 759 C C . SER A 1 96 ? -20.193 13.646 16.340 1.00 88.31 96 SER A C 1
ATOM 761 O O . SER A 1 96 ? -19.887 13.666 15.149 1.00 88.31 96 SER A O 1
ATOM 763 N N . ASN A 1 97 ? -20.130 12.558 17.103 1.00 93.19 97 ASN A N 1
ATOM 764 C CA . ASN A 1 97 ? -19.569 11.294 16.647 1.00 93.19 97 ASN A CA 1
ATOM 765 C C . ASN A 1 97 ? -20.513 10.144 16.967 1.00 93.19 97 ASN A C 1
ATOM 767 O O . ASN A 1 97 ? -21.063 10.056 18.066 1.00 93.19 97 ASN A O 1
ATOM 771 N N . TRP A 1 98 ? -20.638 9.217 16.028 1.00 95.56 98 TRP A N 1
ATOM 772 C CA . TRP A 1 98 ? -21.242 7.920 16.276 1.00 95.56 98 TRP A CA 1
ATOM 773 C C . TRP A 1 98 ? -20.231 6.988 16.927 1.00 95.56 98 TRP A C 1
ATOM 775 O O . TRP A 1 98 ? -19.119 6.811 16.430 1.00 95.56 98 TRP A O 1
ATOM 785 N N . HIS A 1 99 ? -20.642 6.373 18.028 1.00 94.19 99 HIS A N 1
ATOM 786 C CA . HIS A 1 99 ? -19.908 5.332 18.727 1.00 94.19 99 HIS A CA 1
ATOM 787 C C . HIS A 1 99 ? -20.650 4.031 18.468 1.00 94.19 99 HIS A C 1
ATOM 789 O O . HIS A 1 99 ? -21.779 3.868 18.918 1.00 94.19 99 HIS A O 1
ATOM 795 N N . VAL A 1 100 ? -20.041 3.133 17.699 1.00 94.38 100 VAL A N 1
ATOM 796 C CA . VAL A 1 100 ? -20.631 1.846 17.317 1.00 94.38 100 VAL A CA 1
ATOM 797 C C . VAL A 1 100 ? -19.859 0.745 18.023 1.00 94.38 100 VAL A C 1
ATOM 799 O O . VAL A 1 100 ? -18.640 0.684 17.886 1.00 94.38 100 VAL A O 1
ATOM 802 N N . CYS A 1 101 ? -20.545 -0.125 18.760 1.00 93.19 101 CYS A N 1
ATOM 803 C CA . CYS A 1 101 ? -19.940 -1.216 19.512 1.00 93.19 101 CYS A CA 1
ATOM 804 C C . CYS A 1 101 ? -20.756 -2.508 19.374 1.00 93.19 101 CYS A C 1
ATOM 806 O O . CYS A 1 101 ? -21.975 -2.510 19.544 1.00 93.19 101 CYS A O 1
ATOM 808 N N . TRP A 1 102 ? -20.066 -3.622 19.123 1.00 94.62 102 TRP A N 1
ATOM 809 C CA . TRP A 1 102 ? -20.624 -4.970 19.212 1.00 94.62 102 TRP A CA 1
ATOM 810 C C . TRP A 1 102 ? -19.770 -5.833 20.129 1.00 94.62 102 TRP A C 1
ATOM 812 O O . TRP A 1 102 ? -18.558 -5.932 19.930 1.00 94.62 102 TRP A O 1
ATOM 822 N N . SER A 1 103 ? -20.384 -6.497 21.109 1.00 92.19 103 SER A N 1
ATOM 823 C CA . SER A 1 103 ? -19.656 -7.318 22.080 1.00 92.19 103 SER A CA 1
ATOM 824 C C . SER A 1 103 ? -20.370 -8.620 22.427 1.00 92.19 103 SER A C 1
ATOM 826 O O . SER A 1 103 ? -21.594 -8.685 22.480 1.00 92.19 103 SER A O 1
ATO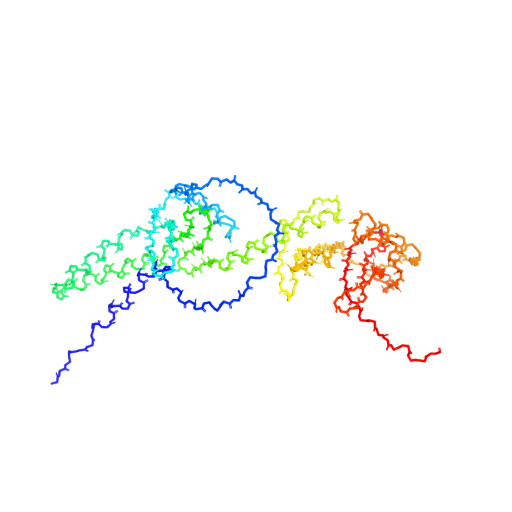M 828 N N . THR A 1 104 ? -19.612 -9.673 22.740 1.00 92.00 104 THR A N 1
ATOM 829 C CA . THR A 1 104 ? -20.174 -10.889 23.364 1.00 92.00 104 THR A CA 1
ATOM 830 C C . THR A 1 104 ? -20.569 -10.665 24.825 1.00 92.00 104 THR A C 1
ATOM 832 O O . THR A 1 104 ? -21.207 -11.522 25.434 1.00 92.00 104 THR A O 1
ATOM 835 N N . PHE A 1 105 ? -20.176 -9.535 25.414 1.00 89.94 105 PHE A N 1
ATOM 836 C CA . PHE A 1 105 ? -20.541 -9.140 26.767 1.00 89.94 105 PHE A CA 1
ATOM 837 C C . PHE A 1 105 ? -21.586 -8.027 26.735 1.00 89.94 105 PHE A C 1
ATOM 839 O O . PHE A 1 105 ? -21.429 -7.034 26.031 1.00 89.94 105 PHE A O 1
ATOM 846 N N . ASN A 1 106 ? -22.644 -8.176 27.535 1.00 86.44 106 ASN A N 1
ATOM 847 C CA . ASN A 1 106 ? -23.644 -7.128 27.668 1.00 86.44 106 ASN A CA 1
ATOM 848 C C . ASN A 1 106 ? -23.098 -5.979 28.526 1.00 86.44 106 ASN A C 1
ATOM 850 O O . ASN A 1 106 ? -23.074 -6.065 29.756 1.00 86.44 106 ASN A O 1
ATOM 854 N N . ILE A 1 107 ? -22.696 -4.904 27.858 1.00 77.62 107 ILE A N 1
ATOM 855 C CA . ILE A 1 107 ? -22.113 -3.709 28.462 1.00 77.62 107 ILE A CA 1
ATOM 856 C C . ILE A 1 107 ? -23.070 -2.957 29.396 1.00 77.62 107 ILE A C 1
ATOM 858 O O . ILE A 1 107 ? -22.607 -2.319 30.341 1.00 77.62 107 ILE A O 1
ATOM 862 N N . THR A 1 108 ? -24.393 -3.118 29.248 1.00 79.38 108 THR A N 1
ATOM 863 C CA . THR A 1 108 ? -25.366 -2.499 30.167 1.00 79.38 108 THR A CA 1
ATOM 864 C C . THR A 1 108 ? -25.202 -3.008 31.598 1.00 79.38 108 THR A C 1
ATOM 866 O O . THR A 1 108 ? -25.413 -2.256 32.543 1.00 79.38 108 THR A O 1
ATOM 869 N N . LYS A 1 109 ? -24.697 -4.240 31.780 1.00 82.38 109 LYS A N 1
ATOM 870 C CA . LYS A 1 109 ? -24.388 -4.799 33.107 1.00 82.38 109 LYS A CA 1
ATOM 871 C C . LYS A 1 109 ? -23.342 -3.981 33.873 1.00 82.38 109 LYS A C 1
ATOM 873 O O . LYS A 1 109 ? -23.284 -4.090 35.096 1.00 82.38 109 LYS A O 1
ATOM 878 N N . LEU A 1 110 ? -22.495 -3.217 33.176 1.00 74.19 110 LEU A N 1
ATOM 879 C CA . LEU A 1 110 ? -21.536 -2.301 33.800 1.00 74.19 110 LEU A CA 1
ATOM 880 C C . LEU A 1 110 ? -22.195 -0.971 34.185 1.00 74.19 110 LEU A C 1
ATOM 882 O O . LEU A 1 110 ? -21.875 -0.450 35.249 1.00 74.19 110 LEU A O 1
ATOM 886 N N . LYS A 1 111 ? -23.145 -0.461 33.387 1.00 73.25 111 LYS A N 1
ATOM 887 C CA . LYS A 1 111 ? -23.928 0.743 33.727 1.00 73.25 111 LYS A CA 1
ATOM 888 C C . LYS A 1 111 ? -24.765 0.508 34.994 1.00 73.25 111 LYS A C 1
ATOM 890 O O . LYS A 1 111 ? -24.663 1.278 35.945 1.00 73.25 111 LYS A O 1
ATOM 895 N N . ASP A 1 112 ? -25.461 -0.630 35.071 1.00 77.31 112 ASP A N 1
ATOM 896 C CA . ASP A 1 112 ? -26.245 -1.028 36.255 1.00 77.31 112 ASP A CA 1
ATOM 897 C C . ASP A 1 112 ? -25.382 -1.150 37.523 1.00 77.31 112 ASP A C 1
ATOM 899 O O . ASP A 1 112 ? -25.845 -0.947 38.649 1.00 77.31 112 ASP A O 1
ATOM 903 N N . LEU A 1 113 ? -24.117 -1.543 37.348 1.00 71.88 113 LEU A N 1
ATOM 904 C CA . LEU A 1 113 ? -23.152 -1.674 38.431 1.00 71.88 113 LEU A CA 1
ATOM 905 C C . LEU A 1 113 ? -22.660 -0.299 38.907 1.00 71.88 113 LEU A C 1
ATOM 907 O O . LEU A 1 113 ? -22.551 -0.105 40.113 1.00 71.88 113 LEU A O 1
ATOM 911 N N . ASP A 1 114 ? -22.397 0.643 37.997 1.00 70.00 114 ASP A N 1
ATOM 912 C CA . ASP A 1 114 ? -22.005 2.020 38.339 1.00 70.00 114 ASP A CA 1
ATOM 913 C C . ASP A 1 114 ? -23.098 2.729 39.156 1.00 70.00 114 ASP A C 1
ATOM 915 O O . ASP A 1 114 ? -22.824 3.351 40.183 1.00 70.00 114 ASP A O 1
ATOM 919 N N . GLU A 1 115 ? -24.366 2.551 38.779 1.00 72.88 115 GLU A N 1
ATOM 920 C CA . GLU A 1 115 ? -25.501 3.053 39.562 1.00 72.88 115 GLU A CA 1
ATOM 921 C C . GLU A 1 115 ? -25.589 2.398 40.949 1.00 72.88 115 GLU A C 1
ATOM 923 O O . GLU A 1 115 ? -25.765 3.090 41.955 1.00 72.88 115 GLU A O 1
ATOM 928 N N . GLN A 1 116 ? -25.382 1.078 41.035 1.00 69.38 116 GLN A N 1
ATOM 929 C CA . GLN A 1 116 ? -25.296 0.371 42.320 1.00 69.38 116 GLN A CA 1
ATOM 930 C C . GLN A 1 116 ? -24.118 0.866 43.173 1.00 69.38 116 GLN A C 1
ATOM 932 O O . GLN A 1 116 ? -24.247 0.936 44.395 1.00 69.38 116 GLN A O 1
ATOM 937 N N . MET A 1 117 ? -22.996 1.259 42.560 1.00 67.88 117 MET A N 1
ATOM 938 C CA . MET A 1 117 ? -21.844 1.825 43.268 1.00 67.88 117 MET A CA 1
ATOM 939 C C . MET A 1 117 ? -22.116 3.228 43.825 1.00 67.88 117 MET A C 1
ATOM 941 O O . MET A 1 117 ? -21.717 3.518 44.952 1.00 67.88 117 MET A O 1
ATOM 945 N N . LYS A 1 118 ? -22.853 4.078 43.099 1.00 71.06 118 LYS A N 1
ATOM 946 C CA . LYS A 1 118 ? -23.285 5.401 43.597 1.00 71.06 118 LYS A CA 1
ATOM 947 C C . LYS A 1 118 ? -24.211 5.294 44.811 1.00 71.06 118 LYS A C 1
ATOM 949 O O . LYS A 1 118 ? -24.184 6.145 45.696 1.00 71.06 118 LYS A O 1
ATOM 954 N N . ILE A 1 119 ? -25.020 4.235 44.873 1.00 66.69 119 ILE A N 1
ATOM 955 C CA . ILE A 1 119 ? -25.849 3.912 46.044 1.00 66.69 119 ILE A CA 1
ATOM 956 C C . ILE A 1 119 ? -24.975 3.348 47.181 1.00 66.69 119 ILE A C 1
ATOM 958 O O . ILE A 1 119 ? -25.191 3.666 48.350 1.00 66.69 119 ILE A O 1
ATOM 962 N N . TRP A 1 120 ? -23.955 2.555 46.839 1.00 63.94 120 TRP A N 1
ATOM 963 C CA . TRP A 1 120 ? -23.034 1.894 47.768 1.00 63.94 120 TRP A CA 1
ATOM 964 C C . TRP A 1 120 ? -22.114 2.838 48.554 1.00 63.94 120 TRP A C 1
ATOM 966 O O . TRP A 1 120 ? -21.798 2.521 49.699 1.00 63.94 120 TRP A O 1
ATOM 976 N N . GLU A 1 121 ? -21.757 4.022 48.035 1.00 62.38 121 GLU A N 1
ATOM 977 C CA . GLU A 1 121 ? -21.014 5.044 48.807 1.00 62.38 121 GLU A CA 1
ATOM 978 C C . GLU A 1 121 ? -21.711 5.444 50.130 1.00 62.38 121 GLU A C 1
ATOM 980 O O . GLU A 1 121 ? -21.109 6.101 50.981 1.00 62.38 121 GLU A O 1
ATOM 985 N N . LYS A 1 122 ? -22.966 5.014 50.329 1.00 65.88 122 LYS A N 1
ATOM 986 C CA . LYS A 1 122 ? -23.793 5.249 51.518 1.00 65.88 122 LYS A CA 1
ATOM 987 C C . LYS A 1 122 ? -24.089 3.988 52.362 1.00 65.88 122 LYS A C 1
ATOM 989 O O . LYS A 1 122 ? -24.888 4.090 53.289 1.00 65.88 122 LYS A O 1
ATOM 994 N N . ALA A 1 123 ? -23.500 2.819 52.071 1.00 58.81 123 ALA A N 1
ATOM 995 C CA . ALA A 1 123 ? -23.874 1.520 52.668 1.00 58.81 123 ALA A CA 1
ATOM 996 C C . ALA A 1 123 ? -22.798 0.872 53.585 1.00 58.81 123 ALA A C 1
ATOM 998 O O . ALA A 1 123 ? -21.637 1.275 53.590 1.00 58.81 123 ALA A O 1
ATOM 999 N N . ASN A 1 124 ? -23.200 -0.140 54.375 1.00 65.69 124 ASN A N 1
ATOM 1000 C CA . ASN A 1 124 ? -22.390 -0.845 55.393 1.00 65.69 124 ASN A CA 1
ATOM 1001 C C . ASN A 1 124 ? -21.389 -1.885 54.811 1.00 65.69 124 ASN A C 1
ATOM 1003 O O . ASN A 1 124 ? -21.490 -2.310 53.662 1.00 65.69 124 ASN A O 1
ATOM 1007 N N . ASN A 1 125 ? -20.445 -2.355 55.646 1.00 67.50 125 ASN A N 1
ATOM 1008 C CA . ASN A 1 125 ? -19.292 -3.203 55.267 1.00 67.50 125 ASN A CA 1
ATOM 1009 C C . ASN A 1 125 ? -19.612 -4.569 54.605 1.00 67.50 125 ASN A C 1
ATOM 1011 O O . ASN A 1 125 ? -18.789 -5.074 53.841 1.00 67.50 125 ASN A O 1
ATOM 1015 N N . ASP A 1 126 ? -20.752 -5.212 54.882 1.00 71.75 126 ASP A N 1
ATOM 1016 C CA . ASP A 1 126 ? -21.056 -6.539 54.304 1.00 71.75 126 ASP A CA 1
ATOM 1017 C C . ASP A 1 126 ? -21.505 -6.462 52.833 1.00 71.75 126 ASP A C 1
ATOM 1019 O O . ASP A 1 126 ? -21.197 -7.353 52.030 1.00 71.75 126 ASP A O 1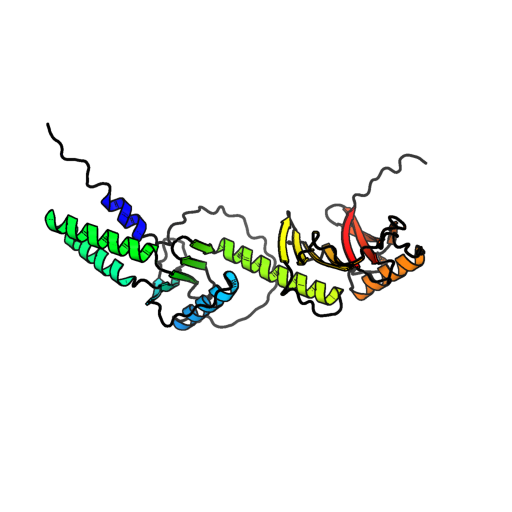
ATOM 1023 N N . ASP A 1 127 ? -22.145 -5.357 52.444 1.00 73.19 127 ASP A N 1
ATOM 1024 C CA . ASP A 1 127 ? -22.549 -5.100 51.060 1.00 73.19 127 ASP A CA 1
ATOM 1025 C C . ASP A 1 127 ? -21.334 -4.846 50.155 1.00 73.19 127 ASP A C 1
ATOM 1027 O O . ASP A 1 127 ? -21.314 -5.271 48.997 1.00 73.19 127 ASP A O 1
ATOM 1031 N N . GLU A 1 128 ? -20.263 -4.267 50.710 1.00 71.69 128 GLU A N 1
ATOM 1032 C CA . GLU A 1 128 ? -18.992 -4.019 50.016 1.00 71.69 128 GLU A CA 1
ATOM 1033 C C . GLU A 1 128 ? -18.360 -5.310 49.484 1.00 71.69 128 GLU A C 1
ATOM 1035 O O . GLU A 1 128 ? -17.983 -5.395 48.312 1.00 71.69 128 GLU A O 1
ATOM 1040 N N . LYS A 1 129 ? -18.296 -6.366 50.303 1.00 77.44 129 LYS A N 1
ATOM 1041 C CA . LYS A 1 129 ? -17.681 -7.639 49.892 1.00 77.44 129 LYS A CA 1
ATOM 1042 C C . LYS A 1 129 ? -18.492 -8.347 48.803 1.00 77.44 129 LYS A C 1
ATOM 1044 O O . LYS A 1 129 ? -17.917 -9.011 47.935 1.00 77.44 129 LYS A O 1
ATOM 1049 N N . LYS A 1 130 ? -19.823 -8.238 48.845 1.00 80.19 130 LYS A N 1
ATOM 1050 C CA . LYS A 1 130 ? -20.724 -8.850 47.856 1.00 80.19 130 LYS A CA 1
ATOM 1051 C C . LYS A 1 130 ? -20.671 -8.106 46.523 1.00 80.19 130 LYS A C 1
ATOM 1053 O O . LYS A 1 130 ? -20.581 -8.753 45.477 1.00 80.19 130 LYS A O 1
ATOM 1058 N N . ILE A 1 131 ? -20.673 -6.773 46.565 1.00 76.69 131 ILE A N 1
ATOM 1059 C CA . ILE A 1 131 ? -20.537 -5.923 45.381 1.00 76.69 131 ILE A CA 1
ATOM 1060 C C . ILE A 1 131 ? -19.164 -6.142 44.752 1.00 76.69 131 ILE A C 1
ATOM 1062 O O . ILE A 1 131 ? -19.119 -6.497 43.580 1.00 76.69 131 ILE A O 1
ATOM 1066 N N . GLY A 1 132 ? -18.071 -6.095 45.523 1.00 78.75 132 GLY A N 1
ATOM 1067 C CA . GLY A 1 132 ? -16.713 -6.334 45.015 1.00 78.75 132 GLY A CA 1
ATOM 1068 C C . GLY A 1 132 ? -16.575 -7.642 44.225 1.00 78.75 132 GLY A C 1
ATOM 1069 O O . GLY A 1 132 ? -16.108 -7.634 43.089 1.00 78.75 132 GLY A O 1
ATOM 1070 N N . LYS A 1 133 ? -17.112 -8.758 44.744 1.00 84.25 133 LYS A N 1
ATOM 1071 C CA . LYS A 1 133 ? -17.138 -10.041 44.010 1.00 84.25 133 LYS A CA 1
ATOM 1072 C C . LYS A 1 133 ? -17.914 -9.972 42.688 1.00 84.25 133 LYS A C 1
ATOM 1074 O O . LYS A 1 133 ? -17.544 -10.641 41.723 1.00 84.25 133 LYS A O 1
ATOM 1079 N N . LYS A 1 134 ? -19.007 -9.204 42.640 1.00 83.75 134 LYS A N 1
ATOM 1080 C CA . LYS A 1 134 ? -19.800 -8.989 41.419 1.00 83.75 134 LYS A CA 1
ATOM 1081 C C . LYS A 1 134 ? -19.013 -8.162 40.396 1.00 83.75 134 LYS A C 1
ATOM 1083 O O . LYS A 1 134 ? -19.029 -8.522 39.220 1.00 83.75 134 LYS A O 1
ATOM 1088 N N . ILE A 1 135 ? -18.285 -7.133 40.842 1.00 80.62 135 ILE A N 1
ATOM 1089 C CA . ILE A 1 135 ? -17.381 -6.334 39.996 1.00 80.62 135 ILE A CA 1
ATOM 1090 C C . ILE A 1 135 ? -16.299 -7.224 39.387 1.00 80.62 135 ILE A C 1
ATOM 1092 O O . ILE A 1 135 ? -16.137 -7.240 38.169 1.00 80.62 135 ILE A O 1
ATOM 1096 N N . ASP A 1 136 ? -15.606 -8.013 40.210 1.00 82.50 136 ASP A N 1
ATOM 1097 C CA . ASP A 1 136 ? -14.524 -8.888 39.747 1.00 82.50 136 ASP A CA 1
ATOM 1098 C C . ASP A 1 136 ? -15.014 -9.893 38.702 1.00 82.50 136 ASP A C 1
ATOM 1100 O O . ASP A 1 136 ? -14.352 -10.130 37.688 1.00 82.50 136 ASP A O 1
ATOM 1104 N N . LYS A 1 137 ? -16.209 -10.460 38.915 1.00 87.38 137 LYS A N 1
ATOM 1105 C CA . LYS A 1 137 ? -16.837 -11.371 37.957 1.00 87.38 137 LYS A CA 1
ATOM 1106 C C . LYS A 1 137 ? -17.126 -10.674 36.625 1.00 87.38 137 LYS A C 1
ATOM 1108 O O . LYS A 1 137 ? -16.714 -11.186 35.586 1.00 87.38 137 LYS A O 1
ATOM 1113 N N . LEU A 1 138 ? -17.779 -9.511 36.648 1.00 85.38 138 LEU A N 1
ATOM 1114 C CA . LEU A 1 138 ? -18.107 -8.758 35.432 1.00 85.38 138 LEU A CA 1
ATOM 1115 C C . LEU A 1 138 ? -16.852 -8.290 34.692 1.00 85.38 138 LEU A C 1
ATOM 1117 O O . LEU A 1 138 ? -16.786 -8.404 33.473 1.00 85.38 138 LEU A O 1
ATOM 1121 N N . ASN A 1 139 ? -15.827 -7.834 35.412 1.00 80.44 139 ASN A N 1
ATOM 1122 C CA . ASN A 1 139 ? -14.555 -7.428 34.822 1.00 80.44 139 ASN A CA 1
ATOM 1123 C C . ASN A 1 139 ? -13.852 -8.611 34.137 1.00 80.44 139 ASN A C 1
ATOM 1125 O O . ASN A 1 139 ? -13.323 -8.480 33.034 1.00 80.44 139 ASN A O 1
ATOM 1129 N N . ASN A 1 140 ? -13.881 -9.795 34.755 1.00 84.19 140 ASN A N 1
ATOM 1130 C CA . ASN A 1 140 ? -13.329 -11.009 34.155 1.00 84.19 140 ASN A CA 1
ATOM 1131 C C . ASN A 1 140 ? -14.104 -11.463 32.909 1.00 84.19 140 ASN A C 1
ATOM 1133 O O . ASN A 1 140 ? -13.481 -11.920 31.951 1.00 84.19 140 ASN A O 1
ATOM 1137 N N . GLU A 1 141 ? -15.433 -11.340 32.902 1.00 86.44 141 GLU A N 1
ATOM 1138 C CA . GLU A 1 141 ? -16.261 -11.599 31.715 1.00 86.44 141 GLU A CA 1
ATOM 1139 C C . GLU A 1 141 ? -15.954 -10.584 30.599 1.00 86.44 141 GLU A C 1
ATOM 1141 O O . GLU A 1 141 ? -15.681 -10.979 29.467 1.00 86.44 141 GLU A O 1
ATOM 1146 N N . TYR A 1 142 ? -15.894 -9.292 30.930 1.00 82.94 142 TYR A N 1
ATOM 1147 C CA . TYR A 1 142 ? -15.597 -8.204 29.996 1.00 82.94 142 TYR A CA 1
ATOM 1148 C C . TYR A 1 142 ? -14.206 -8.329 29.358 1.00 82.94 142 TYR A C 1
ATOM 1150 O O . TYR A 1 142 ? -14.062 -8.176 28.144 1.00 82.94 142 TYR A O 1
ATOM 1158 N N . LYS A 1 143 ? -13.177 -8.669 30.145 1.00 82.06 143 LYS A N 1
ATOM 1159 C CA . LYS A 1 143 ? -11.807 -8.883 29.643 1.00 82.06 143 LYS A CA 1
ATOM 1160 C C . LYS A 1 143 ? -11.710 -10.036 28.648 1.00 82.06 143 LYS A C 1
ATOM 1162 O O . LYS A 1 143 ? -10.849 -9.999 27.779 1.00 82.06 143 LYS A O 1
ATOM 1167 N N . LYS A 1 144 ? -12.567 -11.052 28.769 1.00 86.12 144 LYS A N 1
ATOM 1168 C CA . LYS A 1 144 ? -12.625 -12.202 27.852 1.00 86.12 144 LYS A CA 1
ATOM 1169 C C . LYS A 1 144 ? -13.543 -11.966 26.654 1.00 86.12 144 LYS A C 1
ATOM 1171 O O . LYS A 1 144 ? -13.582 -12.805 25.763 1.00 86.12 144 LYS A O 1
ATOM 1176 N N . ALA A 1 145 ? -14.293 -10.868 26.646 1.00 87.94 145 ALA A N 1
ATOM 1177 C CA . ALA A 1 145 ? -15.274 -10.600 25.614 1.00 87.94 145 ALA A CA 1
ATOM 1178 C C . ALA A 1 145 ? -14.606 -10.205 24.297 1.00 87.94 145 ALA A C 1
ATOM 1180 O O . ALA A 1 145 ? -13.720 -9.343 24.272 1.00 87.94 145 ALA A O 1
ATOM 1181 N N . LEU A 1 146 ? -15.113 -10.778 23.209 1.00 90.06 146 LEU A N 1
ATOM 1182 C CA . LEU A 1 146 ? -14.863 -10.276 21.870 1.00 90.06 146 LEU A CA 1
ATOM 1183 C C . LEU A 1 146 ? -15.638 -8.969 21.711 1.00 90.06 146 LEU A C 1
ATOM 1185 O O . LEU A 1 146 ? -16.840 -8.937 21.966 1.00 90.06 146 LEU A O 1
ATOM 1189 N N . THR A 1 147 ? -14.951 -7.891 21.351 1.00 90.25 147 THR A N 1
ATOM 1190 C CA . THR A 1 147 ? -15.536 -6.555 21.201 1.00 90.25 147 THR A CA 1
ATOM 1191 C C . THR A 1 147 ? -15.008 -5.895 19.938 1.00 90.25 147 THR A C 1
ATOM 1193 O O . THR A 1 147 ? -13.798 -5.836 19.738 1.00 90.25 147 THR A O 1
ATOM 1196 N N . TYR A 1 148 ? -15.910 -5.370 19.122 1.00 92.44 148 TYR A N 1
ATOM 1197 C CA . TYR A 1 148 ? -15.636 -4.549 17.949 1.00 92.44 148 TYR A CA 1
ATOM 1198 C C . TYR A 1 148 ? -16.167 -3.155 18.219 1.00 92.44 148 TYR A C 1
ATOM 1200 O O . TYR A 1 148 ? -17.301 -3.027 18.674 1.00 92.44 148 TYR A O 1
ATOM 1208 N N . TRP A 1 149 ? -15.381 -2.122 17.946 1.00 93.62 149 TRP A N 1
ATOM 1209 C CA . TRP A 1 149 ? -15.825 -0.751 18.144 1.00 93.62 149 TRP A CA 1
ATOM 1210 C C . TRP A 1 149 ? -15.278 0.205 17.083 1.00 93.62 149 TRP A C 1
ATOM 1212 O O . TRP A 1 149 ? -14.175 0.014 16.570 1.00 93.62 149 TRP A O 1
ATOM 1222 N N . ALA A 1 150 ? -16.050 1.241 16.768 1.00 93.94 150 ALA A N 1
ATOM 1223 C CA . ALA A 1 150 ? -15.666 2.309 15.855 1.00 93.94 150 ALA A CA 1
ATOM 1224 C C . ALA A 1 150 ? -16.203 3.665 16.336 1.00 93.94 150 ALA A C 1
ATOM 1226 O O . ALA A 1 150 ? -17.296 3.742 16.897 1.00 93.94 150 ALA A O 1
ATOM 1227 N N . ILE A 1 151 ? -15.431 4.724 16.088 1.00 93.44 151 ILE A N 1
ATOM 1228 C CA . ILE A 1 151 ? -15.829 6.124 16.264 1.00 93.44 151 ILE A CA 1
ATOM 1229 C C . ILE A 1 151 ? -15.864 6.761 14.879 1.00 93.44 151 ILE A C 1
ATOM 1231 O O . ILE A 1 151 ? -14.862 6.727 14.161 1.00 93.44 151 ILE A O 1
ATOM 1235 N N . ILE A 1 152 ? -17.009 7.325 14.508 1.00 93.75 152 ILE A N 1
ATOM 1236 C CA . ILE A 1 152 ? -17.282 7.824 13.158 1.00 93.75 152 ILE A CA 1
ATOM 1237 C C . ILE A 1 152 ? -17.790 9.260 13.257 1.00 93.75 152 ILE A C 1
ATOM 1239 O O . ILE A 1 152 ? -18.720 9.531 14.013 1.00 93.75 152 ILE A O 1
ATOM 1243 N N . ASP A 1 153 ? -17.197 10.169 12.491 1.00 91.94 153 ASP A N 1
ATOM 1244 C CA . ASP A 1 153 ? -17.661 11.552 12.388 1.00 91.94 153 ASP A CA 1
ATOM 1245 C C . ASP A 1 153 ? -19.086 11.592 11.808 1.00 91.94 153 ASP A C 1
ATOM 1247 O O . ASP A 1 153 ? -19.342 11.056 10.728 1.00 91.94 153 ASP A O 1
ATOM 1251 N N . GLU A 1 154 ? -20.021 12.226 12.525 1.00 92.69 154 GLU A N 1
ATOM 1252 C CA . GLU A 1 154 ? -21.446 12.251 12.162 1.00 92.69 154 GLU A CA 1
ATOM 1253 C C . GLU A 1 154 ? -21.681 12.884 10.784 1.00 92.69 154 GLU A C 1
ATOM 1255 O O . GLU A 1 154 ? -22.580 12.474 10.052 1.00 92.69 154 GLU A O 1
ATOM 1260 N N . LYS A 1 155 ? -20.894 13.897 10.416 1.00 90.50 155 LYS A N 1
ATOM 1261 C CA . LYS A 1 155 ? -21.141 14.678 9.199 1.00 90.50 155 LYS A CA 1
ATOM 1262 C C . LYS A 1 155 ? -20.570 14.019 7.955 1.00 90.50 155 LYS A C 1
ATOM 1264 O O . LYS A 1 155 ? -21.215 14.028 6.916 1.00 90.50 155 LYS A O 1
ATOM 1269 N N . SER A 1 156 ? -19.354 13.497 8.051 1.00 89.88 156 SER A N 1
ATOM 1270 C CA . SER A 1 156 ? -18.601 12.980 6.907 1.00 89.88 156 SER A CA 1
ATOM 1271 C C . SER A 1 156 ? -18.665 11.464 6.764 1.00 89.88 156 SER A C 1
ATOM 1273 O O . SER A 1 156 ? -18.316 10.946 5.707 1.00 89.88 156 SER A O 1
ATOM 1275 N N . GLY A 1 157 ? -19.034 10.729 7.818 1.00 91.31 157 GLY A N 1
ATOM 1276 C CA . GLY A 1 157 ? -18.869 9.275 7.832 1.00 91.31 157 GLY A CA 1
ATOM 1277 C C . GLY A 1 157 ? -17.413 8.819 7.920 1.00 91.31 157 GLY A C 1
ATOM 1278 O O . GLY A 1 157 ? -17.149 7.620 7.815 1.00 91.31 157 GLY A O 1
ATOM 1279 N N . LYS A 1 158 ? -16.459 9.738 8.131 1.00 91.31 158 LYS A N 1
ATOM 1280 C CA . LYS A 1 158 ? -15.046 9.393 8.303 1.00 91.31 158 LYS A CA 1
ATOM 1281 C C . LYS A 1 158 ? -14.850 8.632 9.610 1.00 91.31 158 LYS A C 1
ATOM 1283 O O . LYS A 1 158 ? -15.302 9.054 10.672 1.00 91.31 158 LYS A O 1
ATOM 1288 N N . ILE A 1 159 ? -14.115 7.529 9.539 1.00 91.19 159 ILE A N 1
ATOM 1289 C CA . ILE A 1 159 ? -13.732 6.750 10.716 1.00 91.19 159 ILE A CA 1
ATOM 1290 C C . ILE A 1 159 ? -12.568 7.453 11.397 1.00 91.19 159 ILE A C 1
ATOM 1292 O O . ILE A 1 159 ? -11.504 7.621 10.811 1.00 91.19 159 ILE A O 1
ATOM 1296 N N . LEU A 1 160 ? -12.781 7.851 12.644 1.00 87.81 160 LEU A N 1
ATOM 1297 C CA . LEU A 1 160 ? -11.779 8.504 13.483 1.00 87.81 160 LEU A CA 1
ATOM 1298 C C . LEU A 1 160 ? -11.005 7.482 14.318 1.00 87.81 160 LEU A C 1
ATOM 1300 O O . LEU A 1 160 ? -9.876 7.724 14.741 1.00 87.81 160 LEU A O 1
ATOM 1304 N N . ASN A 1 161 ? -11.632 6.349 14.622 1.00 90.31 161 ASN A N 1
ATOM 1305 C CA . ASN A 1 161 ? -11.009 5.284 15.386 1.00 90.31 161 ASN A CA 1
ATOM 1306 C C . ASN A 1 161 ? -11.728 3.965 15.135 1.00 90.31 161 ASN A C 1
ATOM 1308 O O . ASN A 1 161 ? -12.950 3.948 14.999 1.00 90.31 161 ASN A O 1
ATOM 1312 N N . ILE A 1 162 ? -10.990 2.864 15.117 1.00 92.50 162 ILE A N 1
ATOM 1313 C CA . ILE A 1 162 ? -11.571 1.531 14.993 1.00 92.50 162 ILE A CA 1
ATOM 1314 C C . ILE A 1 162 ? -10.698 0.518 15.718 1.00 92.50 162 ILE A C 1
ATOM 1316 O O . ILE A 1 162 ? -9.469 0.595 15.692 1.00 92.50 162 ILE A O 1
ATOM 1320 N N . GLY A 1 163 ? -11.318 -0.456 16.369 1.00 91.69 163 GLY A N 1
ATOM 1321 C CA . GLY A 1 163 ? -10.565 -1.496 17.044 1.00 91.69 163 GLY A CA 1
ATOM 1322 C C . GLY A 1 163 ? -11.356 -2.757 17.324 1.00 91.69 163 GLY A C 1
ATOM 1323 O O . GLY A 1 163 ? -12.587 -2.778 17.345 1.00 91.69 163 GLY A O 1
ATOM 1324 N N . MET A 1 164 ? -10.607 -3.826 17.563 1.00 89.19 164 MET A N 1
ATOM 1325 C CA . MET A 1 164 ? -11.115 -5.099 18.039 1.00 89.19 164 MET A CA 1
ATOM 1326 C C . MET A 1 164 ? -10.330 -5.568 19.260 1.00 89.19 164 MET A C 1
ATOM 1328 O O . MET A 1 164 ? -9.105 -5.442 19.334 1.00 89.19 164 MET A O 1
ATOM 1332 N N . ARG A 1 165 ? -11.045 -6.157 20.212 1.00 86.81 165 ARG A N 1
ATOM 1333 C CA . ARG A 1 165 ? -10.473 -6.819 21.379 1.00 86.81 165 ARG A CA 1
ATOM 1334 C C . ARG A 1 165 ? -10.992 -8.243 21.453 1.00 86.81 165 ARG A C 1
ATOM 1336 O O . ARG A 1 165 ? -12.197 -8.441 21.402 1.00 86.81 165 ARG A O 1
ATOM 1343 N N . ASP A 1 166 ? -10.098 -9.208 21.621 1.00 82.56 166 ASP A N 1
ATOM 1344 C CA . ASP A 1 166 ? -10.430 -10.620 21.830 1.00 82.56 166 ASP A CA 1
ATOM 1345 C C . ASP A 1 166 ? -9.504 -11.205 22.898 1.00 82.56 166 ASP A C 1
ATOM 1347 O O . ASP A 1 166 ? -8.401 -11.677 22.600 1.00 82.56 166 ASP A O 1
ATOM 1351 N N . GLY A 1 167 ? -9.917 -11.086 24.165 1.00 71.81 167 GLY A N 1
ATOM 1352 C CA . GLY A 1 167 ? -9.192 -11.603 25.326 1.00 71.81 167 GLY A CA 1
ATOM 1353 C C . GLY A 1 167 ? -7.782 -11.023 25.487 1.00 71.81 167 GLY A C 1
ATOM 1354 O O . GLY A 1 167 ? -7.550 -10.092 26.253 1.00 71.81 167 GLY A O 1
ATOM 1355 N N . ARG A 1 168 ? -6.825 -11.622 24.772 1.00 66.94 168 ARG A N 1
ATOM 1356 C CA . ARG A 1 168 ? -5.397 -11.273 24.768 1.00 66.94 168 ARG A CA 1
ATOM 1357 C C . ARG A 1 168 ? -4.989 -10.341 23.628 1.00 66.94 168 ARG A C 1
ATOM 1359 O O . ARG A 1 168 ? -3.919 -9.748 23.709 1.00 66.94 168 ARG A O 1
ATOM 1366 N N . ARG A 1 169 ? -5.788 -10.235 22.563 1.00 70.38 169 ARG A N 1
ATOM 1367 C CA . ARG A 1 169 ? -5.483 -9.366 21.419 1.00 70.38 169 ARG A CA 1
ATOM 1368 C C . ARG A 1 169 ? -6.237 -8.059 21.571 1.00 70.38 169 ARG A C 1
ATOM 1370 O O . ARG A 1 169 ? -7.446 -8.072 21.786 1.00 70.38 169 ARG A O 1
ATOM 1377 N N . ASN A 1 170 ? -5.518 -6.953 21.458 1.00 78.81 170 ASN A N 1
ATOM 1378 C CA . ASN A 1 170 ? -6.090 -5.619 21.393 1.00 78.81 170 ASN A CA 1
ATOM 1379 C C . ASN A 1 170 ? -5.487 -4.930 20.173 1.00 78.81 170 ASN A C 1
ATOM 1381 O O . ASN A 1 170 ? -4.323 -4.536 20.197 1.00 78.81 170 ASN A O 1
ATOM 1385 N N . SER A 1 171 ? -6.261 -4.859 19.098 1.00 80.44 171 SER A N 1
ATOM 1386 C CA . SER A 1 171 ? -5.858 -4.224 17.850 1.00 80.44 171 SER A CA 1
ATOM 1387 C C . SER A 1 171 ? -6.693 -2.966 17.686 1.00 80.44 171 SER A C 1
ATOM 1389 O O . SER A 1 171 ? -7.920 -3.029 17.686 1.00 80.44 171 SER A O 1
ATOM 1391 N N . LYS A 1 172 ? -6.034 -1.819 17.576 1.00 86.81 172 LYS A N 1
ATOM 1392 C CA . LYS A 1 172 ? -6.670 -0.510 17.455 1.00 86.81 172 LYS A CA 1
ATOM 1393 C C . LYS A 1 172 ? -5.931 0.278 16.387 1.00 86.81 172 LYS A C 1
ATOM 1395 O O . LYS A 1 172 ? -4.711 0.193 16.323 1.00 86.81 172 LYS A O 1
ATOM 1400 N N . LEU A 1 173 ? -6.681 1.033 15.597 1.00 77.38 173 LEU A N 1
ATOM 1401 C CA . LEU A 1 173 ? -6.160 2.026 14.672 1.00 77.38 173 LEU A CA 1
ATOM 1402 C C . LEU A 1 173 ? -6.764 3.380 15.041 1.00 77.38 173 LEU A C 1
ATOM 1404 O O . LEU A 1 173 ? -7.973 3.593 14.941 1.00 77.38 173 LEU A O 1
ATOM 1408 N N . SER A 1 174 ? -5.906 4.283 15.498 1.00 81.94 174 SER A N 1
ATOM 1409 C CA . SER A 1 174 ? -6.200 5.706 15.661 1.00 81.94 174 SER A CA 1
ATOM 1410 C C . SER A 1 174 ? -6.417 6.400 14.309 1.00 81.94 174 SER A C 1
ATOM 1412 O O . SER A 1 174 ? -6.067 5.852 13.267 1.00 81.94 174 SER A O 1
ATOM 1414 N N . ASN A 1 175 ? -6.950 7.628 14.315 1.00 75.94 175 ASN A N 1
ATOM 1415 C CA . ASN A 1 175 ? -7.136 8.417 13.090 1.00 75.94 175 ASN A CA 1
ATOM 1416 C C . ASN A 1 175 ? -5.829 8.567 12.292 1.00 75.94 175 ASN A C 1
ATOM 1418 O O . ASN A 1 175 ? -5.833 8.427 11.077 1.00 75.94 175 ASN A O 1
ATOM 1422 N N . GLU A 1 176 ? -4.701 8.793 12.970 1.00 77.31 176 GLU A N 1
ATOM 1423 C CA . GLU A 1 176 ? -3.394 8.910 12.312 1.00 77.31 176 GLU A CA 1
ATOM 1424 C C . GLU A 1 176 ? -2.963 7.582 11.659 1.00 77.31 176 GLU A C 1
ATOM 1426 O O . GLU A 1 176 ? -2.456 7.559 10.538 1.00 77.31 176 GLU A O 1
ATOM 1431 N N . GLU A 1 177 ? -3.185 6.451 12.334 1.00 83.06 177 GLU A N 1
ATOM 1432 C CA . GLU A 1 177 ? -2.887 5.123 11.782 1.00 83.06 177 GLU A CA 1
ATOM 1433 C C . GLU A 1 177 ? -3.823 4.762 10.621 1.00 83.06 177 GLU A C 1
ATOM 1435 O O . GLU A 1 177 ? -3.388 4.130 9.655 1.00 83.06 177 GLU A O 1
ATOM 1440 N N . LEU A 1 178 ? -5.083 5.199 10.679 1.00 80.88 178 LEU A N 1
ATOM 1441 C CA . LEU A 1 178 ? -6.049 5.070 9.590 1.00 80.88 178 LEU A CA 1
ATOM 1442 C C . LEU A 1 178 ? -5.617 5.882 8.373 1.00 80.88 178 LEU A C 1
ATOM 1444 O O . LEU A 1 178 ? -5.541 5.321 7.287 1.00 80.88 178 LEU A O 1
ATOM 1448 N N . GLU A 1 179 ? -5.248 7.150 8.548 1.00 80.00 179 GLU A N 1
ATOM 1449 C CA . GLU A 1 179 ? -4.762 8.006 7.459 1.00 80.00 179 GLU A CA 1
ATOM 1450 C C . GLU A 1 179 ? -3.500 7.427 6.801 1.00 80.00 179 GLU A C 1
ATOM 1452 O O . GLU A 1 179 ? -3.397 7.377 5.571 1.00 80.00 179 GLU A O 1
ATOM 1457 N N . LYS A 1 180 ? -2.564 6.894 7.601 1.00 82.06 180 LYS A N 1
ATOM 1458 C CA . LYS A 1 180 ? -1.380 6.182 7.086 1.00 82.06 180 LYS A CA 1
ATOM 1459 C C . LYS A 1 180 ? -1.768 4.929 6.303 1.00 82.06 180 LYS A C 1
ATOM 1461 O O . LYS A 1 180 ? -1.194 4.667 5.247 1.00 82.06 180 LYS A O 1
ATOM 1466 N N . THR A 1 181 ? -2.732 4.159 6.800 1.00 83.75 181 THR A N 1
ATOM 1467 C CA . THR A 1 181 ? -3.211 2.934 6.145 1.00 83.75 181 THR A CA 1
ATOM 1468 C C . THR A 1 181 ? -3.943 3.245 4.841 1.00 83.75 181 THR A C 1
ATOM 1470 O O . THR A 1 181 ? -3.691 2.598 3.830 1.00 83.75 181 THR A O 1
ATOM 1473 N N . GLU A 1 182 ? -4.803 4.262 4.824 1.00 85.38 182 GLU A N 1
ATOM 1474 C CA . GLU A 1 182 ? -5.496 4.725 3.620 1.00 85.38 182 GLU A CA 1
ATOM 1475 C C . GLU A 1 182 ? -4.520 5.231 2.564 1.00 85.38 182 GLU A C 1
ATOM 1477 O O . GLU A 1 182 ? -4.651 4.863 1.398 1.00 85.38 182 GLU A O 1
ATOM 1482 N N . THR A 1 183 ? -3.508 5.997 2.978 1.00 85.25 183 THR A N 1
ATOM 1483 C CA . THR A 1 183 ? -2.423 6.422 2.087 1.00 85.25 183 THR A CA 1
ATOM 1484 C C . THR A 1 183 ? -1.734 5.200 1.483 1.00 85.25 183 THR A C 1
ATOM 1486 O O . THR A 1 183 ? -1.692 5.074 0.266 1.00 85.25 183 THR A O 1
ATOM 1489 N N . LYS A 1 184 ? -1.293 4.230 2.299 1.00 84.44 184 LYS A N 1
ATOM 1490 C CA . LYS A 1 184 ? -0.662 2.999 1.791 1.00 84.44 184 LYS A CA 1
ATOM 1491 C C . LYS A 1 184 ? -1.559 2.231 0.815 1.00 84.44 184 LYS A C 1
ATOM 1493 O O . LYS A 1 184 ? -1.069 1.772 -0.207 1.00 84.44 184 LYS A O 1
ATOM 1498 N N . LEU A 1 185 ? -2.858 2.102 1.097 1.00 87.56 185 LEU A N 1
ATOM 1499 C CA . LEU A 1 185 ? -3.810 1.409 0.216 1.00 87.56 185 LEU A CA 1
ATOM 1500 C C . LEU A 1 185 ? -4.021 2.140 -1.116 1.00 87.56 185 LEU A C 1
ATOM 1502 O O . LEU A 1 185 ? -4.125 1.502 -2.167 1.00 87.56 185 LEU A O 1
ATOM 1506 N N . LYS A 1 186 ? -4.085 3.472 -1.079 1.00 89.38 186 LYS A N 1
ATOM 1507 C CA . LYS A 1 186 ? -4.189 4.306 -2.277 1.00 89.38 186 LYS A CA 1
ATOM 1508 C C . LYS A 1 186 ? -2.941 4.151 -3.144 1.00 89.38 186 LYS A C 1
ATOM 1510 O O . LYS A 1 186 ? -3.065 3.844 -4.326 1.00 89.38 186 LYS A O 1
ATOM 1515 N N . GLU A 1 187 ? -1.763 4.293 -2.548 1.00 91.50 187 GLU A N 1
ATOM 1516 C CA . GLU A 1 187 ? -0.491 4.178 -3.266 1.00 91.50 187 GLU A CA 1
ATOM 1517 C C . GLU A 1 187 ? -0.254 2.749 -3.777 1.00 91.50 187 GLU A C 1
ATOM 1519 O O . GLU A 1 187 ? 0.157 2.572 -4.918 1.00 91.50 187 GLU A O 1
ATOM 1524 N N . LYS A 1 188 ? -0.658 1.719 -3.019 1.00 92.75 188 LYS A N 1
ATOM 1525 C CA . LYS A 1 188 ? -0.685 0.320 -3.482 1.00 92.75 188 LYS A CA 1
ATOM 1526 C C . LYS A 1 188 ? -1.529 0.149 -4.745 1.00 92.75 188 LYS A C 1
ATOM 1528 O O . LYS A 1 188 ? -1.145 -0.572 -5.660 1.00 92.75 188 LYS A O 1
ATOM 1533 N N . THR A 1 189 ? -2.694 0.794 -4.794 1.00 93.19 189 THR A N 1
ATOM 1534 C CA . THR A 1 189 ? -3.587 0.727 -5.961 1.00 93.19 189 THR A CA 1
ATOM 1535 C C . THR A 1 189 ? -2.938 1.378 -7.182 1.00 93.19 189 THR A C 1
ATOM 1537 O O . THR A 1 189 ? -3.042 0.852 -8.287 1.00 93.19 189 THR A O 1
ATOM 1540 N N . ILE A 1 190 ? -2.243 2.502 -6.990 1.00 93.31 190 ILE A N 1
ATOM 1541 C CA . ILE A 1 190 ? -1.473 3.162 -8.052 1.00 93.31 190 ILE A CA 1
ATOM 1542 C C . ILE A 1 190 ? -0.343 2.243 -8.529 1.00 93.31 190 ILE A C 1
ATOM 1544 O O . ILE A 1 190 ? -0.236 2.005 -9.729 1.00 93.31 190 ILE A O 1
ATOM 1548 N N . ALA A 1 191 ? 0.428 1.670 -7.601 1.00 95.56 191 ALA A N 1
ATOM 1549 C CA . ALA A 1 191 ? 1.518 0.749 -7.901 1.00 95.56 191 ALA A CA 1
ATOM 1550 C C . ALA A 1 191 ? 1.049 -0.448 -8.738 1.00 95.56 191 ALA A C 1
ATOM 1552 O O . ALA A 1 191 ? 1.609 -0.714 -9.798 1.00 95.56 191 ALA A O 1
ATOM 1553 N N . LEU A 1 192 ? -0.025 -1.122 -8.314 1.00 95.94 192 LEU A N 1
ATOM 1554 C CA . LEU A 1 192 ? -0.567 -2.271 -9.037 1.00 95.94 192 LEU A CA 1
ATOM 1555 C C . LEU A 1 192 ? -1.056 -1.884 -10.440 1.00 95.94 192 LEU A C 1
ATOM 1557 O O . LEU A 1 192 ? -0.765 -2.589 -11.399 1.00 95.94 192 LEU A O 1
ATOM 1561 N N . ASN A 1 193 ? -1.743 -0.748 -10.584 1.00 95.19 193 ASN A N 1
ATOM 1562 C CA . ASN A 1 193 ? -2.205 -0.279 -11.892 1.00 95.19 193 ASN A CA 1
ATOM 1563 C C . ASN A 1 193 ? -1.041 0.025 -12.848 1.00 95.19 193 ASN A C 1
ATOM 1565 O O . ASN A 1 193 ? -1.132 -0.271 -14.038 1.00 95.19 193 ASN A O 1
ATOM 1569 N N . GLU A 1 194 ? 0.038 0.640 -12.359 1.00 94.50 194 GLU A N 1
ATOM 1570 C CA . GLU A 1 194 ? 1.227 0.903 -13.176 1.00 94.50 194 GLU A CA 1
ATOM 1571 C C . GLU A 1 194 ? 1.964 -0.388 -13.536 1.00 94.50 194 GLU A C 1
ATOM 1573 O O . GLU A 1 194 ? 2.389 -0.542 -14.680 1.00 94.50 194 GLU A O 1
ATOM 1578 N N . LEU A 1 195 ? 2.025 -1.352 -12.618 1.00 95.25 195 LEU A N 1
ATOM 1579 C CA . LEU A 1 195 ? 2.569 -2.682 -12.875 1.00 95.25 195 LEU A CA 1
ATOM 1580 C C . LEU A 1 195 ? 1.761 -3.449 -13.932 1.00 95.25 195 LEU A C 1
ATOM 1582 O O . LEU A 1 195 ? 2.338 -4.001 -14.863 1.00 95.25 195 LEU A O 1
ATOM 1586 N N . GLU A 1 196 ? 0.429 -3.424 -13.873 1.00 95.12 196 GLU A N 1
ATOM 1587 C CA . GLU A 1 196 ? -0.422 -4.037 -14.904 1.00 95.12 196 GLU A CA 1
ATOM 1588 C C . GLU A 1 196 ? -0.254 -3.365 -16.277 1.00 95.12 196 GLU A C 1
ATOM 1590 O O . GLU A 1 196 ? -0.268 -4.037 -17.312 1.00 95.12 196 GLU A O 1
ATOM 1595 N N . LYS A 1 197 ? -0.062 -2.037 -16.309 1.00 93.19 197 LYS A N 1
ATOM 1596 C CA . LYS A 1 197 ? 0.260 -1.309 -17.548 1.00 93.19 197 LYS A CA 1
ATOM 1597 C C . LYS A 1 197 ? 1.639 -1.680 -18.085 1.00 93.19 197 LYS A C 1
ATOM 1599 O O . LYS A 1 197 ? 1.779 -1.817 -19.299 1.00 93.19 197 LYS A O 1
ATOM 1604 N N . PHE A 1 198 ? 2.632 -1.808 -17.207 1.00 93.56 198 PHE A N 1
ATOM 1605 C CA . PHE A 1 198 ? 3.988 -2.238 -17.543 1.00 93.56 198 PHE A CA 1
ATOM 1606 C C . PHE A 1 198 ? 3.967 -3.643 -18.157 1.00 93.56 198 PHE A C 1
ATOM 1608 O O . PHE A 1 198 ? 4.424 -3.824 -19.283 1.00 93.56 198 PHE A O 1
ATOM 1615 N N . GLU A 1 199 ? 3.314 -4.593 -17.487 1.00 90.88 199 GLU A N 1
ATOM 1616 C CA . GLU A 1 199 ? 3.180 -5.981 -17.941 1.00 90.88 199 GLU A CA 1
ATOM 1617 C C . GLU A 1 199 ? 2.252 -6.148 -19.158 1.00 90.88 199 GLU A C 1
ATOM 1619 O O . GLU A 1 199 ? 2.277 -7.178 -19.834 1.00 90.88 199 GLU A O 1
ATOM 1624 N N . GLY A 1 200 ? 1.368 -5.180 -19.416 1.00 91.44 200 GLY A N 1
ATOM 1625 C CA . GLY A 1 200 ? 0.338 -5.274 -20.453 1.00 91.44 200 GLY A CA 1
ATOM 1626 C C . GLY A 1 200 ? -0.747 -6.323 -20.168 1.00 91.44 200 GLY A C 1
ATOM 1627 O O . GLY A 1 200 ? -1.467 -6.725 -21.083 1.00 91.44 200 GLY A O 1
ATOM 1628 N N . LYS A 1 201 ? -0.872 -6.783 -18.919 1.00 92.81 201 LYS A N 1
ATOM 1629 C CA . LYS A 1 201 ? -1.841 -7.793 -18.464 1.00 92.81 201 LYS A CA 1
ATOM 1630 C C . LYS A 1 201 ? -2.204 -7.550 -16.998 1.00 92.81 201 LYS A C 1
ATOM 1632 O O . LYS A 1 201 ? -1.457 -6.909 -16.266 1.00 92.81 201 LYS A O 1
ATOM 1637 N N . LYS A 1 202 ? -3.329 -8.119 -16.561 1.00 94.88 202 LYS A N 1
ATOM 1638 C CA . LYS A 1 202 ? -3.689 -8.138 -15.138 1.00 94.88 202 LYS A CA 1
ATOM 1639 C C . LYS A 1 202 ? -2.754 -9.036 -14.341 1.00 94.88 202 LYS A C 1
ATOM 1641 O O . LYS A 1 202 ? -2.375 -10.105 -14.825 1.00 94.88 202 LYS A O 1
ATOM 1646 N N . ILE A 1 203 ? -2.449 -8.631 -13.113 1.00 93.19 203 ILE A N 1
ATOM 1647 C CA . ILE A 1 203 ? -1.523 -9.351 -12.237 1.00 93.19 203 ILE A CA 1
ATOM 1648 C C . ILE A 1 203 ? -2.289 -9.889 -11.039 1.00 93.19 203 ILE A C 1
ATOM 1650 O O . ILE A 1 203 ? -2.938 -9.151 -10.300 1.00 93.19 203 ILE A O 1
ATOM 1654 N N . ASP A 1 204 ? -2.204 -11.201 -10.843 1.00 92.31 204 ASP A N 1
ATOM 1655 C CA . ASP A 1 204 ? -2.772 -11.858 -9.675 1.00 92.31 204 ASP A CA 1
ATOM 1656 C C . ASP A 1 204 ? -1.728 -11.942 -8.556 1.00 92.31 204 ASP A C 1
ATOM 1658 O O . ASP A 1 204 ? -0.843 -12.798 -8.570 1.00 92.31 204 ASP A O 1
ATOM 1662 N N . ILE A 1 205 ? -1.852 -11.045 -7.578 1.00 92.69 205 ILE A N 1
ATOM 1663 C CA . ILE A 1 205 ? -1.001 -11.000 -6.383 1.00 92.69 205 ILE A CA 1
ATOM 1664 C C . ILE A 1 205 ? -1.586 -11.786 -5.197 1.00 92.69 205 ILE A C 1
ATOM 1666 O O . ILE A 1 205 ? -1.020 -11.765 -4.110 1.00 92.69 205 ILE A O 1
ATOM 1670 N N . THR A 1 206 ? -2.722 -12.481 -5.355 1.00 90.06 206 THR A N 1
ATOM 1671 C CA . THR A 1 206 ? -3.464 -13.075 -4.219 1.00 90.06 206 THR A CA 1
ATOM 1672 C C . THR A 1 206 ? -2.702 -14.166 -3.464 1.00 90.06 206 THR A C 1
ATOM 1674 O O . THR A 1 206 ? -3.019 -14.443 -2.308 1.00 90.06 206 THR A O 1
ATOM 1677 N N . LYS A 1 207 ? -1.713 -14.792 -4.112 1.00 90.50 207 LYS A N 1
ATOM 1678 C CA . LYS A 1 207 ? -0.851 -15.840 -3.541 1.00 90.50 207 LYS A CA 1
ATOM 1679 C C . LYS A 1 207 ? 0.585 -15.377 -3.293 1.00 90.50 207 LYS A C 1
ATOM 1681 O O . LYS A 1 207 ? 1.442 -16.220 -3.041 1.00 90.50 207 LYS A O 1
ATOM 1686 N N . LEU A 1 208 ? 0.851 -14.081 -3.426 1.00 92.38 208 LEU A N 1
ATOM 1687 C CA . LEU A 1 208 ? 2.168 -13.504 -3.196 1.00 92.38 208 LEU A CA 1
ATOM 1688 C C . LEU A 1 208 ? 2.225 -12.888 -1.799 1.00 92.38 208 LEU A C 1
ATOM 1690 O O . LEU A 1 208 ? 1.236 -12.358 -1.288 1.00 92.38 208 LEU A O 1
ATOM 1694 N N . ASN A 1 209 ? 3.403 -12.964 -1.200 1.00 92.25 209 ASN A N 1
ATOM 1695 C CA . ASN A 1 209 ? 3.764 -12.204 -0.023 1.00 92.25 209 ASN A CA 1
ATOM 1696 C C . ASN A 1 209 ? 3.884 -10.734 -0.418 1.00 92.25 209 ASN A C 1
ATOM 1698 O O . ASN A 1 209 ? 4.441 -10.418 -1.464 1.00 92.25 209 ASN A O 1
ATOM 1702 N N . GLU A 1 210 ? 3.329 -9.851 0.406 1.00 93.25 210 GLU A N 1
ATOM 1703 C CA . GLU A 1 210 ? 3.344 -8.409 0.179 1.00 93.25 210 GLU A CA 1
ATOM 1704 C C . GLU A 1 210 ? 4.214 -7.719 1.223 1.00 93.25 210 GLU A C 1
ATOM 1706 O O . GLU A 1 210 ? 3.983 -7.857 2.428 1.00 93.25 210 GLU A O 1
ATOM 1711 N N . GLU A 1 211 ? 5.148 -6.904 0.745 1.00 92.31 211 GLU A N 1
ATOM 1712 C CA . GLU A 1 211 ? 5.953 -6.007 1.561 1.00 92.31 211 GLU A CA 1
ATOM 1713 C C . GLU A 1 211 ? 5.731 -4.557 1.121 1.00 92.31 211 GLU A C 1
ATOM 1715 O O . GLU A 1 211 ? 5.749 -4.235 -0.067 1.00 92.31 211 GLU A O 1
ATOM 1720 N N . ILE A 1 212 ? 5.493 -3.668 2.093 1.00 90.94 212 ILE A N 1
ATOM 1721 C CA . ILE A 1 212 ? 5.308 -2.231 1.856 1.00 90.94 212 ILE A CA 1
ATOM 1722 C C . ILE A 1 212 ? 6.287 -1.463 2.734 1.00 90.94 212 ILE A C 1
ATOM 1724 O O . ILE A 1 212 ? 6.066 -1.300 3.942 1.00 90.94 212 ILE A O 1
ATOM 1728 N N . ASN A 1 213 ? 7.332 -0.938 2.107 1.00 90.94 213 ASN A N 1
ATOM 1729 C CA . ASN A 1 213 ? 8.381 -0.173 2.759 1.00 90.94 213 ASN A CA 1
ATOM 1730 C C . ASN A 1 213 ? 8.183 1.328 2.520 1.00 90.94 213 ASN A C 1
ATOM 1732 O O . ASN A 1 213 ? 7.734 1.771 1.465 1.00 90.94 213 ASN A O 1
ATOM 1736 N N . VAL A 1 214 ? 8.508 2.131 3.535 1.00 88.25 214 VAL A N 1
ATOM 1737 C CA . VAL A 1 214 ? 8.509 3.596 3.436 1.00 88.25 214 VAL A CA 1
ATOM 1738 C C . VAL A 1 214 ? 9.916 4.073 3.756 1.00 88.25 214 VAL A C 1
ATOM 1740 O O . VAL A 1 214 ? 10.319 4.066 4.920 1.00 88.25 214 VAL A O 1
ATOM 1743 N N . LYS A 1 215 ? 10.668 4.472 2.729 1.00 88.00 215 LYS A N 1
ATOM 1744 C CA . LYS A 1 215 ? 12.062 4.917 2.848 1.00 88.00 215 LYS A CA 1
ATOM 1745 C C . LYS A 1 215 ? 12.137 6.389 2.454 1.00 88.00 215 LYS A C 1
ATOM 1747 O O . LYS A 1 215 ? 12.030 6.740 1.288 1.00 88.00 215 LYS A O 1
ATOM 1752 N N . GLY A 1 216 ? 12.259 7.275 3.444 1.00 89.25 216 GLY A N 1
ATOM 1753 C CA . GLY A 1 216 ? 12.299 8.721 3.206 1.00 89.25 216 GLY A CA 1
ATOM 1754 C C . GLY A 1 216 ? 11.079 9.228 2.421 1.00 89.25 216 GLY A C 1
ATOM 1755 O O . GLY A 1 216 ? 9.955 9.243 2.944 1.00 89.25 216 GLY A O 1
ATOM 1756 N N . ASN A 1 217 ? 11.319 9.645 1.174 1.00 89.81 217 ASN A N 1
ATOM 1757 C CA . ASN A 1 217 ? 10.305 10.174 0.262 1.00 89.81 217 ASN A CA 1
ATOM 1758 C C . ASN A 1 217 ? 9.736 9.128 -0.718 1.00 89.81 217 ASN A C 1
ATOM 1760 O O . ASN A 1 217 ? 9.137 9.501 -1.721 1.00 89.81 217 ASN A O 1
ATOM 1764 N N . GLU A 1 218 ? 9.897 7.833 -0.443 1.00 93.19 218 GLU A N 1
ATOM 1765 C CA . GLU A 1 218 ? 9.475 6.757 -1.347 1.00 93.19 218 GLU A CA 1
ATOM 1766 C C . GLU A 1 218 ? 8.544 5.749 -0.662 1.00 93.19 218 GLU A C 1
ATOM 1768 O O . GLU A 1 218 ? 8.703 5.426 0.523 1.00 93.19 218 GLU A O 1
ATOM 1773 N N . PHE A 1 219 ? 7.562 5.266 -1.426 1.00 93.88 219 PHE A N 1
ATOM 1774 C CA . PHE A 1 219 ? 6.832 4.032 -1.153 1.00 93.88 219 PHE A CA 1
ATOM 1775 C C . PHE A 1 219 ? 7.374 2.934 -2.057 1.00 93.88 219 PHE A C 1
ATOM 1777 O O . PHE A 1 219 ? 7.353 3.083 -3.273 1.00 93.88 219 PHE A O 1
ATOM 1784 N N . GLU A 1 220 ? 7.807 1.833 -1.463 1.00 95.88 220 GLU A N 1
ATOM 1785 C CA . GLU A 1 220 ? 8.288 0.648 -2.166 1.00 95.88 220 GLU A CA 1
ATOM 1786 C C . GLU A 1 220 ? 7.313 -0.497 -1.886 1.00 95.88 220 GLU A C 1
ATOM 1788 O O . GLU A 1 220 ? 7.024 -0.813 -0.728 1.00 95.88 220 GLU A O 1
ATOM 1793 N N . PHE A 1 221 ? 6.779 -1.077 -2.956 1.00 96.38 221 PHE A N 1
ATOM 1794 C CA . PHE A 1 221 ? 5.865 -2.211 -2.934 1.00 96.38 221 PHE A CA 1
ATOM 1795 C C . PHE A 1 221 ? 6.558 -3.401 -3.572 1.00 96.38 221 PHE A C 1
ATOM 1797 O O . PHE A 1 221 ? 7.010 -3.289 -4.709 1.00 96.38 221 PHE A O 1
ATOM 1804 N N . VAL A 1 222 ? 6.606 -4.524 -2.861 1.00 95.12 222 VAL A N 1
ATOM 1805 C CA . VAL A 1 222 ? 7.168 -5.778 -3.369 1.00 95.12 222 VAL A CA 1
ATOM 1806 C C . VAL A 1 222 ? 6.142 -6.890 -3.196 1.00 95.12 222 VAL A C 1
ATOM 1808 O O . VAL A 1 222 ? 5.556 -7.044 -2.122 1.00 95.12 222 VAL A O 1
ATOM 1811 N N . TRP A 1 223 ? 5.930 -7.663 -4.260 1.00 96.50 223 TRP A N 1
ATOM 1812 C CA . TRP A 1 223 ? 5.120 -8.876 -4.249 1.00 96.50 223 TRP A CA 1
ATOM 1813 C C . TRP A 1 223 ? 5.947 -10.061 -4.714 1.00 96.50 223 TRP A C 1
ATOM 1815 O O . TRP A 1 223 ? 6.329 -10.114 -5.881 1.00 96.50 223 TRP A O 1
ATOM 1825 N N . SER A 1 224 ? 6.183 -11.032 -3.837 1.00 94.50 224 SER A N 1
ATOM 1826 C CA . SER A 1 224 ? 7.017 -12.193 -4.156 1.00 94.50 224 SER A CA 1
ATOM 1827 C C . SER A 1 224 ? 6.420 -13.505 -3.662 1.00 94.50 224 SER A C 1
ATOM 1829 O O . SER A 1 224 ? 5.567 -13.519 -2.777 1.00 94.50 224 SER A O 1
ATOM 1831 N N . ASN A 1 225 ? 6.803 -14.639 -4.251 1.00 92.75 225 ASN A N 1
ATOM 1832 C CA . ASN A 1 225 ? 6.445 -15.946 -3.695 1.00 92.75 225 ASN A CA 1
ATOM 1833 C C . ASN A 1 225 ? 7.545 -16.473 -2.772 1.00 92.75 225 ASN A C 1
ATOM 1835 O O . ASN A 1 225 ? 8.729 -16.247 -3.008 1.00 92.75 225 ASN A O 1
ATOM 1839 N N . ASP A 1 226 ? 7.160 -17.281 -1.785 1.00 86.69 226 ASP A N 1
ATOM 1840 C CA . ASP A 1 226 ? 8.139 -18.086 -1.062 1.00 86.69 226 ASP A CA 1
ATOM 1841 C C . ASP A 1 226 ? 8.796 -19.082 -2.021 1.00 86.69 226 ASP A C 1
ATOM 1843 O O . ASP A 1 226 ? 8.129 -19.865 -2.713 1.00 86.69 226 ASP A O 1
ATOM 1847 N N . VAL A 1 227 ? 10.125 -19.049 -2.057 1.00 81.69 227 VAL A N 1
ATOM 1848 C CA . VAL A 1 227 ? 10.935 -20.003 -2.806 1.00 81.69 227 VAL A CA 1
ATOM 1849 C C . VAL A 1 227 ? 11.374 -21.092 -1.837 1.00 81.69 227 VAL A C 1
ATOM 1851 O O . VAL A 1 227 ? 12.135 -20.846 -0.902 1.00 81.69 227 VAL A O 1
ATOM 1854 N N . ASP A 1 228 ? 10.900 -22.318 -2.053 1.00 78.62 228 ASP A N 1
ATOM 1855 C CA . ASP A 1 228 ? 11.363 -23.468 -1.281 1.00 78.62 228 ASP A CA 1
ATOM 1856 C C . ASP A 1 228 ? 12.777 -23.865 -1.731 1.00 78.62 228 ASP A C 1
ATOM 1858 O O . ASP A 1 228 ? 12.983 -24.619 -2.687 1.00 78.62 228 ASP A O 1
ATOM 1862 N N . TRP A 1 229 ? 13.770 -23.338 -1.017 1.00 76.38 229 TRP A N 1
ATOM 1863 C CA . TRP A 1 229 ? 15.182 -23.637 -1.246 1.00 76.38 229 TRP A CA 1
ATOM 1864 C C . TRP A 1 229 ? 15.578 -25.059 -0.827 1.00 76.38 229 TRP A C 1
ATOM 1866 O O . TRP A 1 229 ? 16.625 -25.549 -1.258 1.00 76.38 229 TRP A O 1
ATOM 1876 N N . THR A 1 230 ? 14.758 -25.732 -0.015 1.00 73.94 230 THR A N 1
ATOM 1877 C CA . THR A 1 230 ? 15.071 -27.045 0.571 1.00 73.94 230 THR A CA 1
ATOM 1878 C C . THR A 1 230 ? 14.640 -28.209 -0.312 1.00 73.94 230 THR A C 1
ATOM 1880 O O . THR A 1 230 ? 15.245 -29.280 -0.268 1.00 73.94 230 THR A O 1
ATOM 1883 N N . ASN A 1 231 ? 13.631 -28.004 -1.158 1.00 67.31 231 ASN A N 1
ATOM 1884 C CA . ASN A 1 231 ? 13.126 -29.050 -2.029 1.00 67.31 231 ASN A CA 1
ATOM 1885 C C . ASN A 1 231 ? 13.985 -29.172 -3.292 1.00 67.31 231 ASN A C 1
ATOM 1887 O O . ASN A 1 231 ? 14.200 -28.207 -4.031 1.00 67.31 231 ASN A O 1
ATOM 1891 N N . ASN A 1 232 ? 14.505 -30.373 -3.540 1.00 63.91 232 ASN A N 1
ATOM 1892 C CA . ASN A 1 232 ? 15.437 -30.658 -4.631 1.00 63.91 232 ASN A CA 1
ATOM 1893 C C . ASN A 1 232 ? 14.693 -30.872 -5.964 1.00 63.91 232 ASN A C 1
ATOM 1895 O O . ASN A 1 232 ? 14.952 -31.822 -6.707 1.00 63.91 232 ASN A O 1
ATOM 1899 N N . THR A 1 233 ? 13.696 -30.027 -6.239 1.00 66.62 233 THR A N 1
ATOM 1900 C CA . THR A 1 233 ? 12.927 -30.078 -7.480 1.00 66.62 233 THR A CA 1
ATOM 1901 C C . THR A 1 233 ? 13.825 -29.737 -8.667 1.00 66.62 233 THR A C 1
ATOM 1903 O O . THR A 1 233 ? 14.820 -29.020 -8.553 1.00 66.62 233 THR A O 1
ATOM 1906 N N . LYS A 1 234 ? 13.484 -30.282 -9.840 1.00 67.44 234 LYS A N 1
ATOM 1907 C CA . LYS A 1 234 ? 14.222 -30.010 -11.084 1.00 67.44 234 LYS A CA 1
ATOM 1908 C C . LYS A 1 234 ? 14.090 -28.555 -11.534 1.00 67.44 234 LYS A C 1
ATOM 1910 O O . LYS A 1 234 ? 14.988 -28.049 -12.200 1.00 67.44 234 LYS A O 1
ATOM 1915 N N . GLU A 1 235 ? 12.988 -27.909 -11.164 1.00 72.19 235 GLU A N 1
ATOM 1916 C CA . GLU A 1 235 ? 12.679 -26.524 -11.501 1.00 72.19 235 GLU A CA 1
ATOM 1917 C C . GLU A 1 235 ? 12.084 -25.821 -10.274 1.00 72.19 235 GLU A C 1
ATOM 1919 O O . GLU A 1 235 ? 11.318 -26.421 -9.508 1.00 72.19 235 GLU A O 1
ATOM 1924 N N . ARG A 1 236 ? 12.453 -24.555 -10.083 1.00 80.06 236 ARG A N 1
ATOM 1925 C CA . ARG A 1 236 ? 11.902 -23.646 -9.074 1.00 80.06 236 ARG A CA 1
ATOM 1926 C C . ARG A 1 236 ? 11.445 -22.379 -9.774 1.00 80.06 236 ARG A C 1
ATOM 1928 O O . ARG A 1 236 ? 12.133 -21.891 -10.664 1.00 80.06 236 ARG A O 1
ATOM 1935 N N . LYS A 1 237 ? 10.290 -21.859 -9.371 1.00 82.69 237 LYS A N 1
ATOM 1936 C CA . LYS A 1 237 ? 9.748 -20.616 -9.913 1.00 82.69 237 LYS A CA 1
ATOM 1937 C C . LYS A 1 237 ? 9.919 -19.505 -8.885 1.00 82.69 237 LYS A C 1
ATOM 1939 O O . LYS A 1 237 ? 9.413 -19.635 -7.769 1.00 82.69 237 LYS A O 1
ATOM 1944 N N . VAL A 1 238 ? 10.613 -18.450 -9.283 1.00 85.19 238 VAL A N 1
ATOM 1945 C CA . VAL A 1 238 ? 10.734 -17.197 -8.542 1.00 85.19 238 VAL A CA 1
ATOM 1946 C C . VAL A 1 238 ? 9.875 -16.170 -9.263 1.00 85.19 238 VAL A C 1
ATOM 1948 O O . VAL A 1 238 ? 9.973 -16.009 -10.477 1.00 85.19 238 VAL A O 1
ATOM 1951 N N . ILE A 1 239 ? 8.968 -15.558 -8.521 1.00 89.19 239 ILE A N 1
ATOM 1952 C CA . ILE A 1 239 ? 8.100 -14.473 -8.949 1.00 89.19 239 ILE A CA 1
ATOM 1953 C C . ILE A 1 239 ? 8.386 -13.337 -7.990 1.00 89.19 239 ILE A C 1
ATOM 1955 O O . ILE A 1 239 ? 8.181 -13.486 -6.787 1.00 89.19 239 ILE A O 1
ATOM 1959 N N . GLU A 1 240 ? 8.808 -12.215 -8.539 1.00 93.25 240 GLU A N 1
ATOM 1960 C CA . GLU A 1 240 ? 8.950 -10.955 -7.837 1.00 93.25 240 GLU A CA 1
ATOM 1961 C C . GLU A 1 240 ? 8.381 -9.847 -8.716 1.00 93.25 240 GLU A C 1
ATOM 1963 O O . GLU A 1 240 ? 8.653 -9.779 -9.911 1.00 93.25 240 GLU A O 1
ATOM 1968 N N . TYR A 1 241 ? 7.578 -8.977 -8.129 1.00 95.88 241 TYR A N 1
ATOM 1969 C CA . TYR A 1 241 ? 7.168 -7.723 -8.730 1.00 95.88 241 TYR A CA 1
ATOM 1970 C C . TYR A 1 241 ? 7.518 -6.605 -7.775 1.00 95.88 241 TYR A C 1
ATOM 1972 O O . TYR A 1 241 ? 7.296 -6.744 -6.571 1.00 95.88 241 TYR A O 1
ATOM 1980 N N . TYR A 1 242 ? 7.988 -5.486 -8.305 1.00 96.19 242 TYR A N 1
ATOM 1981 C CA . TYR A 1 242 ? 8.306 -4.335 -7.480 1.00 96.19 242 TYR A CA 1
ATOM 1982 C C . TYR A 1 242 ? 7.884 -3.034 -8.149 1.00 96.19 242 TYR A C 1
ATOM 1984 O O . TYR A 1 242 ? 7.901 -2.905 -9.375 1.00 96.19 242 TYR A O 1
ATOM 1992 N N . VAL A 1 243 ? 7.478 -2.071 -7.324 1.00 97.06 243 VAL A N 1
ATOM 1993 C CA . VAL A 1 243 ? 7.175 -0.702 -7.741 1.00 97.06 243 VAL A CA 1
ATOM 1994 C C . VAL A 1 243 ? 7.611 0.267 -6.651 1.00 97.06 243 VAL A C 1
ATOM 1996 O O . VAL A 1 243 ? 7.192 0.140 -5.500 1.00 97.06 243 VAL A O 1
ATOM 1999 N N . THR A 1 244 ? 8.370 1.286 -7.036 1.00 96.62 244 THR A N 1
ATOM 2000 C CA . THR A 1 244 ? 8.775 2.389 -6.163 1.00 96.62 244 THR A CA 1
ATOM 2001 C C . THR A 1 244 ? 8.153 3.691 -6.653 1.00 96.62 244 THR A C 1
ATOM 2003 O O . THR A 1 244 ? 8.310 4.070 -7.816 1.00 96.62 244 THR A O 1
ATOM 2006 N N . ILE A 1 245 ? 7.447 4.392 -5.764 1.00 94.56 245 ILE A N 1
ATOM 2007 C CA . ILE A 1 245 ? 6.726 5.642 -6.037 1.00 94.56 245 ILE A CA 1
ATOM 2008 C C . ILE A 1 245 ? 7.303 6.764 -5.177 1.00 94.56 245 ILE A C 1
ATOM 2010 O O . ILE A 1 245 ? 7.417 6.626 -3.958 1.00 94.56 245 ILE A O 1
ATOM 2014 N N . ASN A 1 246 ? 7.600 7.910 -5.788 1.00 91.75 246 ASN A N 1
ATOM 2015 C CA . ASN A 1 246 ? 7.917 9.132 -5.053 1.00 91.75 246 ASN A CA 1
ATOM 2016 C C . ASN A 1 246 ? 6.653 9.680 -4.363 1.00 91.75 246 ASN A C 1
ATOM 2018 O O . ASN A 1 246 ? 5.653 9.962 -5.018 1.00 91.75 246 ASN A O 1
ATOM 2022 N N . LYS A 1 247 ? 6.696 9.862 -3.042 1.00 88.50 247 LYS A N 1
ATOM 2023 C CA . LYS A 1 247 ? 5.537 10.236 -2.213 1.00 88.50 247 LYS A CA 1
ATOM 2024 C C . LYS A 1 247 ? 5.011 11.641 -2.483 1.00 88.50 247 LYS A C 1
ATOM 2026 O O . LYS A 1 247 ? 3.829 11.894 -2.271 1.00 88.50 247 LYS A O 1
ATOM 2031 N N . GLU A 1 248 ? 5.886 12.558 -2.876 1.00 87.31 248 GLU A N 1
ATOM 2032 C CA . GLU A 1 248 ? 5.525 13.954 -3.125 1.00 87.31 248 GLU A CA 1
ATOM 2033 C C . GLU A 1 248 ? 4.951 14.142 -4.526 1.00 87.31 248 GLU A C 1
ATOM 2035 O O . GLU A 1 248 ? 3.978 14.875 -4.698 1.00 87.31 248 GLU A O 1
ATOM 2040 N N . THR A 1 249 ? 5.546 13.489 -5.526 1.00 88.25 249 THR A N 1
ATOM 2041 C CA . THR A 1 249 ? 5.185 13.700 -6.934 1.00 88.25 249 THR A CA 1
ATOM 2042 C C . THR A 1 249 ? 4.238 12.637 -7.484 1.00 88.25 249 THR A C 1
ATOM 2044 O O . THR A 1 249 ? 3.582 12.875 -8.496 1.00 88.25 249 THR A O 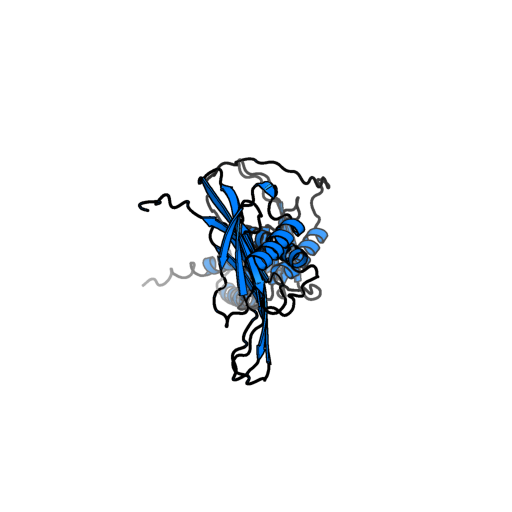1
ATOM 2047 N N . GLY A 1 250 ? 4.155 11.469 -6.843 1.00 87.38 250 GLY A N 1
ATOM 2048 C CA . GLY A 1 250 ? 3.448 10.295 -7.359 1.00 87.38 250 GLY A CA 1
ATOM 2049 C C . GLY A 1 250 ? 4.143 9.636 -8.556 1.00 87.38 250 GLY A C 1
ATOM 2050 O O . GLY A 1 250 ? 3.568 8.754 -9.190 1.00 87.38 250 GLY A O 1
ATOM 2051 N N . GLU A 1 251 ? 5.360 10.062 -8.908 1.00 89.50 251 GLU A N 1
ATOM 2052 C CA . GLU A 1 251 ? 6.091 9.505 -10.044 1.00 89.50 251 GLU A CA 1
ATOM 2053 C C . GLU A 1 251 ? 6.680 8.130 -9.720 1.00 89.50 251 GLU A C 1
ATOM 2055 O O . GLU A 1 251 ? 7.339 7.953 -8.692 1.00 89.50 251 GLU A O 1
ATOM 2060 N N . ILE A 1 252 ? 6.528 7.189 -10.657 1.00 92.75 252 ILE A N 1
ATOM 2061 C CA . ILE A 1 252 ? 7.218 5.897 -10.624 1.00 92.75 252 ILE A CA 1
ATOM 2062 C C . ILE A 1 252 ? 8.724 6.131 -10.774 1.00 92.75 252 ILE A C 1
ATOM 2064 O O . ILE A 1 252 ? 9.174 6.669 -11.792 1.00 92.75 252 ILE A O 1
ATOM 2068 N N . GLN A 1 253 ? 9.474 5.751 -9.741 1.00 94.62 253 GLN A N 1
ATOM 2069 C CA . GLN A 1 253 ? 10.937 5.745 -9.716 1.00 94.62 253 GLN A CA 1
ATOM 2070 C C . GLN A 1 253 ? 11.485 4.389 -10.135 1.00 94.62 253 GLN A C 1
ATOM 2072 O O . GLN A 1 253 ? 12.505 4.332 -10.806 1.00 94.62 253 GLN A O 1
ATOM 2077 N N . GLU A 1 254 ? 10.797 3.306 -9.787 1.00 96.19 254 GLU A N 1
ATOM 2078 C CA . GLU A 1 254 ? 11.215 1.953 -10.136 1.00 96.19 254 GLU A CA 1
ATOM 2079 C C . GLU A 1 254 ? 10.008 1.073 -10.413 1.00 96.19 254 GLU A C 1
ATOM 2081 O O . GLU A 1 254 ? 8.965 1.232 -9.778 1.00 96.19 254 GLU A O 1
ATOM 2086 N N . ILE A 1 255 ? 10.141 0.158 -11.364 1.00 96.56 255 ILE A N 1
ATOM 2087 C CA . ILE A 1 255 ? 9.117 -0.826 -11.696 1.00 96.56 255 ILE A CA 1
ATOM 2088 C C . ILE A 1 255 ? 9.763 -2.021 -12.381 1.00 96.56 255 ILE A C 1
ATOM 2090 O O . ILE A 1 255 ? 10.623 -1.833 -13.241 1.00 96.56 255 ILE A O 1
ATOM 2094 N N . GLY A 1 256 ? 9.341 -3.234 -12.048 1.00 94.44 256 GLY A N 1
ATOM 2095 C CA . GLY A 1 256 ? 9.828 -4.415 -12.749 1.00 94.44 256 GLY A CA 1
ATOM 2096 C C . GLY A 1 256 ? 9.209 -5.725 -12.293 1.00 94.44 256 GLY A C 1
ATOM 2097 O O . GLY A 1 256 ? 8.395 -5.776 -11.365 1.00 94.44 256 GLY A O 1
ATOM 2098 N N . ASN A 1 257 ? 9.606 -6.785 -12.993 1.00 91.88 257 ASN A N 1
ATOM 2099 C CA . ASN A 1 257 ? 9.230 -8.161 -12.736 1.00 91.88 257 ASN A CA 1
ATOM 2100 C C . ASN A 1 257 ? 10.461 -9.095 -12.779 1.00 91.88 257 ASN A C 1
ATOM 2102 O O . ASN A 1 257 ? 11.117 -9.288 -13.794 1.00 91.88 257 ASN A O 1
ATOM 2106 N N . GLY A 1 258 ? 10.758 -9.745 -11.661 1.00 83.62 258 GLY A N 1
ATOM 2107 C CA . GLY A 1 258 ? 11.699 -10.858 -11.586 1.00 83.62 258 GLY A CA 1
ATOM 2108 C C . GLY A 1 258 ? 10.949 -12.177 -11.725 1.00 83.62 258 GLY A C 1
ATOM 2109 O O . GLY A 1 258 ? 10.538 -12.763 -10.727 1.00 83.62 258 GLY A O 1
ATOM 2110 N N . ASN A 1 259 ? 10.718 -12.642 -12.955 1.00 79.06 259 ASN A N 1
ATOM 2111 C CA . ASN A 1 259 ? 10.065 -13.929 -13.210 1.00 79.06 259 ASN A CA 1
ATOM 2112 C C . ASN A 1 259 ? 11.081 -14.951 -13.726 1.00 79.06 259 ASN A C 1
ATOM 2114 O O . ASN A 1 259 ? 11.271 -15.094 -14.931 1.00 79.06 259 ASN A O 1
ATOM 2118 N N . GLU A 1 260 ? 11.695 -15.705 -12.818 1.00 74.75 260 GLU A N 1
ATOM 2119 C CA . GLU A 1 260 ? 12.737 -16.670 -13.165 1.00 74.75 260 GLU A CA 1
ATOM 2120 C C . GLU A 1 260 ? 12.293 -18.119 -12.936 1.00 74.75 260 GLU A C 1
ATOM 2122 O O . GLU A 1 260 ? 11.654 -18.469 -11.938 1.00 74.75 260 GLU A O 1
ATOM 2127 N N . ILE A 1 261 ? 12.667 -18.999 -13.871 1.00 69.12 261 ILE A N 1
ATOM 2128 C CA . ILE A 1 261 ? 12.586 -20.452 -13.694 1.00 69.12 261 ILE A CA 1
ATOM 2129 C C . ILE A 1 261 ? 14.008 -20.972 -13.494 1.00 69.12 261 ILE A C 1
ATOM 2131 O O . ILE A 1 261 ? 14.751 -21.185 -14.452 1.00 69.12 261 ILE A O 1
ATOM 2135 N N . LEU A 1 262 ? 14.373 -21.214 -12.239 1.00 69.25 262 LEU A N 1
ATOM 2136 C CA . LEU A 1 262 ? 15.669 -21.770 -11.874 1.00 69.25 262 LEU A CA 1
ATOM 2137 C C . LEU A 1 262 ? 15.645 -23.282 -12.096 1.00 69.25 262 LEU A C 1
ATOM 2139 O O . LEU A 1 262 ? 14.899 -24.011 -11.435 1.00 69.25 262 LEU A O 1
ATOM 2143 N N . LYS A 1 263 ? 16.463 -23.766 -13.031 1.00 66.12 263 LYS A N 1
ATOM 2144 C CA . LYS A 1 263 ? 16.635 -25.201 -13.285 1.00 66.12 263 LYS A CA 1
ATOM 2145 C C . LYS A 1 263 ? 17.869 -25.713 -12.557 1.00 66.12 263 LYS A C 1
ATOM 2147 O O . LYS A 1 263 ? 18.942 -25.129 -12.670 1.00 66.12 263 LYS A O 1
ATOM 2152 N N . ASN A 1 264 ? 17.735 -26.848 -11.874 1.00 61.00 264 ASN A N 1
ATOM 2153 C CA . ASN A 1 264 ? 18.862 -27.572 -11.285 1.00 61.00 264 ASN A CA 1
ATOM 2154 C C . ASN A 1 264 ? 19.679 -28.229 -12.414 1.00 61.00 264 ASN A C 1
ATOM 2156 O O . ASN A 1 264 ? 19.508 -29.410 -12.722 1.00 61.00 264 ASN A O 1
ATOM 2160 N N . SER A 1 265 ? 20.522 -27.453 -13.095 1.00 61.06 265 SER A N 1
ATOM 2161 C CA . SER A 1 265 ? 21.382 -27.949 -14.168 1.00 61.06 265 SER A CA 1
ATOM 2162 C C . SER A 1 265 ? 22.846 -27.639 -13.864 1.00 61.06 265 SER A C 1
ATOM 2164 O O . SER A 1 265 ? 23.184 -26.533 -13.465 1.00 61.06 265 SER A O 1
ATOM 2166 N N . ALA A 1 266 ? 23.722 -28.626 -14.062 1.00 58.97 266 ALA A N 1
ATOM 2167 C CA . ALA A 1 266 ? 25.162 -28.501 -13.821 1.00 58.97 266 ALA A CA 1
ATOM 2168 C C . ALA A 1 266 ? 25.895 -27.633 -14.868 1.00 58.97 266 ALA A C 1
ATOM 2170 O O . ALA A 1 266 ? 27.114 -27.501 -14.800 1.00 58.97 266 ALA A O 1
ATOM 2171 N N . LYS A 1 267 ? 25.185 -27.084 -15.864 1.00 64.31 267 LYS A N 1
ATOM 2172 C CA . LYS A 1 267 ? 25.748 -26.202 -16.890 1.00 64.31 267 LYS A CA 1
ATOM 2173 C C . LYS A 1 267 ? 25.143 -24.812 -16.737 1.00 64.31 267 LYS A C 1
ATOM 2175 O O . LYS A 1 267 ? 23.928 -24.672 -16.830 1.00 64.31 267 LYS A O 1
ATOM 2180 N N . GLN A 1 268 ? 25.998 -23.811 -16.542 1.00 62.88 268 GLN A N 1
ATOM 2181 C CA . GLN A 1 268 ? 25.601 -22.407 -16.626 1.00 62.88 268 GLN A CA 1
ATOM 2182 C C . GLN A 1 268 ? 24.987 -22.145 -18.015 1.00 62.88 268 GLN A C 1
ATOM 2184 O O . GLN A 1 268 ? 25.591 -22.548 -19.020 1.00 62.88 268 GLN A O 1
ATOM 2189 N N . PRO A 1 269 ? 23.795 -21.534 -18.112 1.00 65.88 269 PRO A N 1
ATOM 2190 C CA . PRO A 1 269 ? 23.273 -21.086 -19.394 1.00 65.88 269 PRO A CA 1
ATOM 2191 C C . PRO A 1 269 ? 24.186 -19.992 -19.960 1.00 65.88 269 PRO A C 1
ATOM 2193 O O . PRO A 1 269 ? 24.552 -19.051 -19.266 1.00 65.88 269 PRO A O 1
ATOM 2196 N N . THR A 1 270 ? 24.565 -20.116 -21.230 1.00 66.69 270 THR A N 1
ATOM 2197 C CA . THR A 1 270 ? 25.250 -19.047 -21.964 1.00 66.69 270 THR A CA 1
ATOM 2198 C C . THR A 1 270 ? 24.210 -18.233 -22.717 1.00 66.69 270 THR A C 1
ATOM 2200 O O . THR A 1 270 ? 23.483 -18.800 -23.539 1.00 66.69 270 THR A O 1
ATOM 2203 N N . TYR A 1 271 ? 24.146 -16.928 -22.469 1.00 72.06 271 TYR A N 1
ATOM 2204 C CA . TYR A 1 271 ? 23.194 -16.051 -23.150 1.00 72.06 271 TYR A CA 1
ATOM 2205 C C . TYR A 1 271 ? 23.781 -15.455 -24.439 1.00 72.06 271 TYR A C 1
ATOM 2207 O O . TYR A 1 271 ? 25.007 -15.353 -24.568 1.00 72.06 271 TYR A O 1
ATOM 2215 N N . PRO A 1 272 ? 22.937 -15.067 -25.419 1.00 68.88 272 PRO A N 1
ATOM 2216 C CA . PRO A 1 272 ? 23.407 -14.400 -26.626 1.00 68.88 272 PRO A CA 1
ATOM 2217 C C . PRO A 1 272 ? 24.151 -13.109 -26.278 1.00 68.88 272 PRO A C 1
ATOM 2219 O O . PRO A 1 272 ? 23.783 -12.395 -25.342 1.00 68.88 272 PRO A O 1
ATOM 2222 N N . ASN A 1 273 ? 25.176 -12.777 -27.062 1.00 70.00 273 ASN A N 1
ATOM 2223 C CA . ASN A 1 273 ? 25.806 -11.471 -26.948 1.00 70.00 273 ASN A CA 1
ATOM 2224 C C . ASN A 1 273 ? 24.974 -10.447 -27.728 1.00 70.00 273 ASN A C 1
ATOM 2226 O O . ASN A 1 273 ? 24.900 -10.521 -28.955 1.00 70.00 273 ASN A O 1
ATOM 2230 N N . TYR A 1 274 ? 24.355 -9.506 -27.020 1.00 73.62 274 TYR A N 1
ATOM 2231 C CA . TYR A 1 274 ? 23.556 -8.449 -27.632 1.00 73.62 274 TYR A CA 1
ATOM 2232 C C . TYR A 1 274 ? 24.419 -7.282 -28.077 1.00 73.62 274 TYR A C 1
ATOM 2234 O O . TYR A 1 274 ? 25.306 -6.819 -27.349 1.00 73.62 274 TYR A O 1
ATOM 2242 N N . SER A 1 275 ? 24.125 -6.781 -29.276 1.00 82.62 275 SER A N 1
ATOM 2243 C CA . SER A 1 275 ? 24.737 -5.546 -29.747 1.00 82.62 275 SER A CA 1
ATOM 2244 C C . SER A 1 275 ? 24.195 -4.354 -28.959 1.00 82.62 275 SER A C 1
ATOM 2246 O O . SER A 1 275 ? 23.010 -4.286 -28.625 1.00 82.62 275 SER A O 1
ATOM 2248 N N . THR A 1 276 ? 25.055 -3.367 -28.716 1.00 85.06 276 THR A N 1
ATOM 2249 C CA . THR A 1 276 ? 24.660 -2.105 -28.079 1.00 85.06 276 THR A CA 1
ATOM 2250 C C . THR A 1 276 ? 23.494 -1.426 -28.812 1.00 85.06 276 THR A C 1
ATOM 2252 O O . THR A 1 276 ? 22.630 -0.835 -28.171 1.00 85.06 276 THR A O 1
ATOM 2255 N N . GLU A 1 277 ? 23.441 -1.510 -30.146 1.00 91.06 277 GLU A N 1
ATOM 2256 C CA . GLU A 1 277 ? 22.386 -0.883 -30.958 1.00 91.06 277 GLU A CA 1
ATOM 2257 C C . GLU A 1 277 ? 21.026 -1.570 -30.807 1.00 91.06 277 GLU A C 1
ATOM 2259 O O . GLU A 1 277 ? 19.995 -0.900 -30.742 1.00 91.06 277 GLU A O 1
ATOM 2264 N N . GLU A 1 278 ? 21.012 -2.895 -30.681 1.00 89.88 278 GLU A N 1
ATOM 2265 C CA . GLU A 1 278 ? 19.788 -3.653 -30.425 1.00 89.88 278 GLU A CA 1
ATOM 2266 C C . GLU A 1 278 ? 19.212 -3.324 -29.044 1.00 89.88 278 GLU A C 1
ATOM 2268 O O . GLU A 1 278 ? 18.039 -2.958 -28.937 1.00 89.88 278 GLU A O 1
ATOM 2273 N N . GLY A 1 279 ? 20.055 -3.326 -28.005 1.00 90.56 279 GLY A N 1
ATOM 2274 C CA . GLY A 1 279 ? 19.642 -2.944 -26.655 1.00 90.56 279 GLY A CA 1
ATOM 2275 C C . GLY A 1 279 ? 19.109 -1.510 -26.584 1.00 90.56 279 GLY A C 1
ATOM 2276 O O . GLY A 1 279 ? 18.034 -1.271 -26.031 1.00 90.56 279 GLY A O 1
ATOM 2277 N N . LYS A 1 280 ? 19.809 -0.554 -27.216 1.00 94.44 280 LYS A N 1
ATOM 2278 C CA . LYS A 1 280 ? 19.345 0.839 -27.347 1.00 94.44 280 LYS A CA 1
ATOM 2279 C C . LYS A 1 280 ? 17.958 0.918 -27.969 1.00 94.44 280 LYS A C 1
ATOM 2281 O O . LYS A 1 280 ? 17.115 1.654 -27.460 1.00 94.44 280 LYS A O 1
ATOM 2286 N N . LYS A 1 281 ? 17.727 0.180 -29.058 1.00 95.06 281 LYS A N 1
ATOM 2287 C CA . LYS A 1 281 ? 16.447 0.184 -29.764 1.00 95.06 281 LYS A CA 1
ATOM 2288 C C . LYS A 1 281 ? 15.322 -0.348 -28.876 1.00 95.06 281 LYS A C 1
ATOM 2290 O O . LYS A 1 281 ? 14.298 0.320 -28.765 1.00 95.06 281 LYS A O 1
ATOM 2295 N N . ILE A 1 282 ? 15.522 -1.493 -28.218 1.00 94.69 282 ILE A N 1
ATOM 2296 C CA . ILE A 1 282 ? 14.526 -2.094 -27.313 1.00 94.69 282 ILE A CA 1
ATOM 2297 C C . ILE A 1 282 ? 14.164 -1.111 -26.194 1.00 94.69 282 ILE A C 1
ATOM 2299 O O . ILE A 1 282 ? 12.990 -0.795 -25.996 1.00 94.69 282 ILE A O 1
ATOM 2303 N N . ALA A 1 283 ? 15.173 -0.563 -25.512 1.00 95.88 283 ALA A N 1
ATOM 2304 C CA . ALA A 1 283 ? 14.965 0.373 -24.413 1.00 95.88 283 ALA A CA 1
ATOM 2305 C C . ALA A 1 283 ? 14.273 1.672 -24.866 1.00 95.88 283 ALA A C 1
ATOM 2307 O O . ALA A 1 283 ? 13.354 2.151 -24.200 1.00 95.88 283 ALA A O 1
ATOM 2308 N N . PHE A 1 284 ? 14.667 2.233 -26.012 1.00 96.38 284 PHE A N 1
ATOM 2309 C CA . PHE A 1 284 ? 14.058 3.450 -26.550 1.00 96.38 284 PHE A CA 1
ATOM 2310 C C . PHE A 1 284 ? 12.595 3.232 -26.960 1.00 96.38 284 PHE A C 1
ATOM 2312 O O . PHE A 1 284 ? 11.728 4.036 -26.604 1.00 96.38 284 PHE A O 1
ATOM 2319 N N . ASP A 1 285 ? 12.305 2.135 -27.669 1.00 95.81 285 ASP A N 1
ATOM 2320 C CA . ASP A 1 285 ? 10.948 1.768 -28.085 1.00 95.81 285 ASP A CA 1
ATOM 2321 C C . ASP A 1 285 ? 10.042 1.560 -26.859 1.00 95.81 285 ASP A C 1
ATOM 2323 O O . ASP A 1 285 ? 8.905 2.043 -26.834 1.00 95.81 285 ASP A O 1
ATOM 2327 N N . PHE A 1 286 ? 10.565 0.922 -25.807 1.00 95.38 286 PHE A N 1
ATOM 2328 C CA . PHE A 1 286 ? 9.873 0.742 -24.534 1.00 95.38 286 PHE A CA 1
ATOM 2329 C C . PHE A 1 286 ? 9.554 2.078 -23.846 1.00 95.38 286 PHE A C 1
ATOM 2331 O O . PHE A 1 286 ? 8.389 2.364 -23.552 1.00 95.38 286 PHE A O 1
ATOM 2338 N N . ILE A 1 287 ? 10.553 2.945 -23.654 1.00 95.19 287 ILE A N 1
ATOM 2339 C CA . ILE A 1 287 ? 10.366 4.258 -23.014 1.00 95.19 287 ILE A CA 1
ATOM 2340 C C . ILE A 1 287 ? 9.330 5.095 -23.774 1.00 95.19 287 ILE A C 1
ATOM 2342 O O . ILE A 1 287 ? 8.452 5.711 -23.162 1.00 95.19 287 ILE A O 1
ATOM 2346 N N . LYS A 1 288 ? 9.386 5.065 -25.112 1.00 94.69 288 LYS A N 1
ATOM 2347 C CA . LYS A 1 288 ? 8.434 5.751 -25.991 1.00 94.69 288 LYS A CA 1
ATOM 2348 C C . LYS A 1 288 ? 7.015 5.204 -25.844 1.00 94.69 288 LYS A C 1
ATOM 2350 O O . LYS A 1 288 ? 6.073 5.985 -25.713 1.00 94.69 288 LYS A O 1
ATOM 2355 N N . LYS A 1 289 ? 6.853 3.877 -25.864 1.00 93.12 289 LYS A N 1
ATOM 2356 C CA . LYS A 1 289 ? 5.554 3.194 -25.742 1.00 93.12 289 LYS A CA 1
ATOM 2357 C C . LYS A 1 289 ? 4.848 3.562 -24.436 1.00 93.12 289 LYS A C 1
ATOM 2359 O O . LYS A 1 289 ? 3.653 3.851 -24.454 1.00 93.12 289 LYS A O 1
ATOM 2364 N N . HIS A 1 290 ? 5.588 3.589 -23.330 1.00 90.38 290 HIS A N 1
ATOM 2365 C CA . HIS A 1 290 ? 5.046 3.863 -21.998 1.00 90.38 290 HIS A CA 1
ATOM 2366 C C . HIS A 1 290 ? 5.053 5.355 -21.622 1.00 90.38 290 HIS A C 1
ATOM 2368 O O . HIS A 1 290 ? 4.544 5.723 -20.567 1.00 90.38 290 HIS A O 1
ATOM 2374 N N . LYS A 1 291 ? 5.572 6.228 -22.499 1.00 91.31 291 LYS A N 1
ATOM 2375 C CA . LYS A 1 291 ? 5.654 7.686 -22.299 1.00 91.31 291 LYS A CA 1
ATOM 2376 C C . LYS A 1 291 ? 6.360 8.071 -20.993 1.00 91.31 291 LYS A C 1
ATOM 2378 O O . LYS A 1 291 ? 5.972 9.030 -20.329 1.00 91.31 291 LYS A O 1
ATOM 2383 N N . TYR A 1 292 ? 7.415 7.340 -20.626 1.00 89.81 292 TYR A N 1
ATOM 2384 C CA . TYR A 1 292 ? 8.174 7.626 -19.404 1.00 89.81 292 TYR A CA 1
ATOM 2385 C C . TYR A 1 292 ? 9.033 8.890 -19.503 1.00 89.81 292 TYR A C 1
ATOM 2387 O O . TYR A 1 292 ? 9.480 9.401 -18.480 1.00 89.81 292 TYR A O 1
ATOM 2395 N N . VAL A 1 293 ? 9.250 9.417 -20.703 1.00 90.75 293 VAL A N 1
ATOM 2396 C CA . VAL A 1 293 ? 9.889 10.714 -20.915 1.00 90.75 293 VAL A CA 1
ATOM 2397 C C . VAL A 1 293 ? 8.936 11.573 -21.737 1.00 90.75 293 VAL A C 1
ATOM 2399 O O . VAL A 1 293 ? 8.464 11.147 -22.790 1.00 90.75 293 VAL A O 1
ATOM 2402 N N . ALA A 1 294 ? 8.633 12.776 -21.244 1.00 88.00 294 ALA A N 1
ATOM 2403 C CA . ALA A 1 294 ? 7.679 13.679 -21.889 1.00 88.00 294 ALA A CA 1
ATOM 2404 C C . ALA A 1 294 ? 8.166 14.140 -23.272 1.00 88.00 294 ALA A C 1
ATOM 2406 O O . ALA A 1 294 ? 7.383 14.198 -24.220 1.00 88.00 294 ALA A O 1
ATOM 2407 N N . ASN A 1 295 ? 9.464 14.432 -23.388 1.00 91.12 295 ASN A N 1
ATOM 2408 C CA . ASN A 1 295 ? 10.101 14.849 -24.627 1.00 91.12 295 ASN A CA 1
ATOM 2409 C C . ASN A 1 295 ? 11.236 13.890 -25.004 1.00 91.12 295 ASN A C 1
ATOM 2411 O O . ASN A 1 295 ? 12.345 13.963 -24.480 1.00 91.12 295 ASN A O 1
ATOM 2415 N N . MET A 1 296 ? 10.960 13.000 -25.956 1.00 93.62 296 MET A N 1
ATOM 2416 C CA . MET A 1 296 ? 11.937 12.016 -26.431 1.00 93.62 296 MET A CA 1
ATOM 2417 C C . MET A 1 296 ? 13.177 12.657 -27.080 1.00 93.62 296 MET A C 1
ATOM 2419 O O . MET A 1 296 ? 14.209 12.000 -27.153 1.00 93.62 296 MET A O 1
ATOM 2423 N N . ASN A 1 297 ? 13.110 13.919 -27.529 1.00 91.94 297 ASN A N 1
ATOM 2424 C CA . ASN A 1 297 ? 14.264 14.620 -28.111 1.00 91.94 297 ASN A CA 1
ATOM 2425 C C . ASN A 1 297 ? 15.337 14.967 -27.069 1.00 91.94 297 ASN A C 1
ATOM 2427 O O . ASN A 1 297 ? 16.493 15.181 -27.430 1.00 91.94 297 ASN A O 1
ATOM 2431 N N . ASP A 1 298 ? 14.966 15.003 -25.788 1.00 91.12 298 ASP A N 1
ATOM 2432 C CA . ASP A 1 298 ? 15.903 15.270 -24.695 1.00 91.12 298 ASP A CA 1
ATOM 2433 C C . ASP A 1 298 ? 16.691 14.014 -24.308 1.00 91.12 298 ASP A C 1
ATOM 2435 O O . ASP A 1 298 ? 17.672 14.098 -23.565 1.00 91.12 298 ASP A O 1
ATOM 2439 N N . MET A 1 299 ? 16.287 12.846 -24.822 1.00 95.69 299 MET A N 1
ATOM 2440 C CA . MET A 1 299 ? 16.946 11.590 -24.516 1.00 95.69 299 MET A CA 1
ATOM 2441 C C . MET A 1 299 ? 18.288 11.462 -25.226 1.00 95.69 299 MET A C 1
ATOM 2443 O O . MET A 1 299 ? 18.367 11.458 -26.454 1.00 95.69 299 MET A O 1
ATOM 2447 N N . LYS A 1 300 ? 19.350 11.260 -24.447 1.00 95.88 300 LYS A N 1
ATOM 2448 C CA . LYS A 1 300 ? 20.684 10.937 -24.961 1.00 95.88 300 LYS A CA 1
ATOM 2449 C C . LYS A 1 300 ? 21.180 9.664 -24.312 1.00 95.88 300 LYS A C 1
ATOM 2451 O O . LYS A 1 300 ? 21.164 9.547 -23.087 1.00 95.88 300 LYS A O 1
ATOM 2456 N N . PHE A 1 301 ? 21.626 8.727 -25.141 1.00 95.88 301 PHE A N 1
ATOM 2457 C CA . PHE A 1 301 ? 22.258 7.501 -24.673 1.00 95.88 301 PHE A CA 1
ATOM 2458 C C . PHE A 1 301 ? 23.441 7.836 -23.762 1.00 95.88 301 PHE A C 1
ATOM 2460 O O . PHE A 1 301 ? 24.290 8.650 -24.126 1.00 95.88 301 PHE A O 1
ATOM 2467 N N . LEU A 1 302 ? 23.475 7.205 -22.592 1.00 93.44 302 LEU A N 1
ATOM 2468 C CA . LEU A 1 302 ? 24.529 7.386 -21.603 1.00 93.44 302 LEU A CA 1
ATOM 2469 C C . LEU A 1 302 ? 25.490 6.201 -21.618 1.00 93.44 302 LEU A C 1
ATOM 2471 O O . LEU A 1 302 ? 26.688 6.374 -21.822 1.00 93.44 302 LEU A O 1
ATOM 2475 N N . ARG A 1 303 ? 24.966 4.992 -21.393 1.00 93.38 303 ARG A N 1
ATOM 2476 C CA . ARG A 1 303 ? 25.773 3.771 -21.317 1.00 93.38 303 ARG A CA 1
ATOM 2477 C C . ARG A 1 303 ? 24.948 2.515 -21.547 1.00 93.38 303 ARG A C 1
ATOM 2479 O O . ARG A 1 303 ? 23.727 2.510 -21.425 1.00 93.38 303 ARG A O 1
ATOM 2486 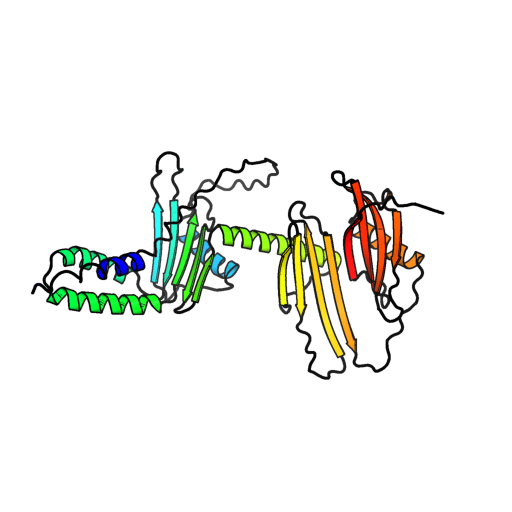N N . TYR A 1 304 ? 25.674 1.450 -21.856 1.00 89.56 304 TYR A N 1
ATOM 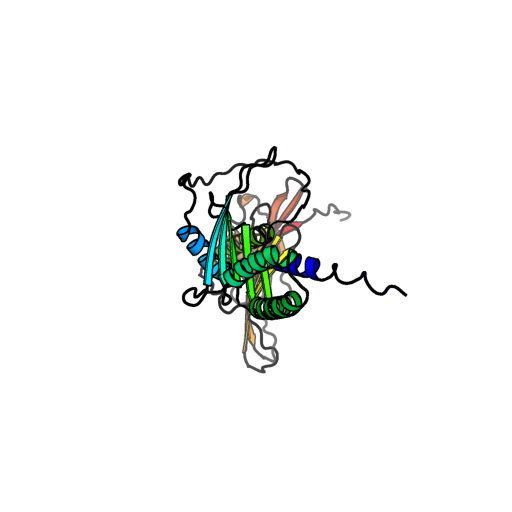2487 C CA . TYR A 1 304 ? 25.186 0.088 -21.988 1.00 89.56 304 TYR A CA 1
ATOM 2488 C C . TYR A 1 304 ? 26.013 -0.792 -21.059 1.00 89.56 304 TYR A C 1
ATOM 2490 O O . TYR A 1 304 ? 27.244 -0.747 -21.105 1.00 89.56 304 TYR A O 1
ATOM 2498 N N . MET A 1 305 ? 25.344 -1.559 -20.207 1.00 87.19 305 MET A N 1
ATOM 2499 C CA . MET A 1 305 ? 25.987 -2.475 -19.274 1.00 87.19 305 MET A CA 1
ATOM 2500 C C . MET A 1 305 ? 25.507 -3.890 -19.561 1.00 87.19 305 MET A C 1
ATOM 2502 O O . MET A 1 305 ? 24.386 -4.262 -19.237 1.00 87.19 305 MET A O 1
ATOM 2506 N N . ASN A 1 306 ? 26.386 -4.689 -20.151 1.00 79.94 306 ASN A N 1
ATOM 2507 C CA . ASN A 1 306 ? 26.188 -6.121 -20.323 1.00 79.94 306 ASN A CA 1
ATOM 2508 C C . ASN A 1 306 ? 26.993 -6.830 -19.232 1.00 79.94 306 ASN A C 1
ATOM 2510 O O . ASN A 1 306 ? 28.105 -7.300 -19.474 1.00 79.94 306 ASN A O 1
ATOM 2514 N N . ALA A 1 307 ? 26.487 -6.764 -17.999 1.00 61.12 307 ALA A N 1
ATOM 2515 C CA . ALA A 1 307 ? 27.126 -7.417 -16.868 1.00 61.12 307 ALA A CA 1
ATOM 2516 C C . ALA A 1 307 ? 27.021 -8.930 -17.086 1.00 61.12 307 ALA A C 1
ATOM 2518 O O . ALA A 1 307 ? 25.914 -9.436 -17.201 1.00 61.12 307 ALA A O 1
ATOM 2519 N N . ASP A 1 308 ? 28.176 -9.587 -17.202 1.00 65.88 308 ASP A N 1
ATOM 2520 C CA . ASP A 1 308 ? 28.390 -11.039 -17.239 1.00 65.88 308 ASP A CA 1
ATOM 2521 C C . ASP A 1 308 ? 27.646 -11.845 -18.348 1.00 65.88 308 ASP A C 1
ATOM 2523 O O . ASP A 1 308 ? 26.416 -11.815 -18.452 1.00 65.88 308 ASP A O 1
ATOM 2527 N N . PRO A 1 309 ? 28.356 -12.630 -19.185 1.00 68.25 309 PRO A N 1
ATOM 2528 C CA . PRO A 1 309 ? 27.736 -13.601 -20.095 1.00 68.25 309 PRO A CA 1
ATOM 2529 C C . PRO A 1 309 ? 26.833 -14.644 -19.411 1.00 68.25 309 PRO A C 1
ATOM 2531 O O . PRO A 1 309 ? 25.985 -15.231 -20.086 1.00 68.25 309 PRO A O 1
ATOM 2534 N N . GLU A 1 310 ? 27.020 -14.886 -18.110 1.00 70.50 310 GLU A N 1
ATOM 2535 C CA . GLU A 1 310 ? 26.226 -15.812 -17.290 1.00 70.50 310 GLU A CA 1
ATOM 2536 C C . GLU A 1 310 ? 24.981 -15.155 -16.670 1.00 70.50 310 GLU A C 1
ATOM 2538 O O . GLU A 1 310 ? 24.080 -15.853 -16.207 1.00 70.50 310 GLU A O 1
ATOM 2543 N N . ILE A 1 311 ? 24.885 -13.821 -16.682 1.00 71.62 311 ILE A N 1
ATOM 2544 C CA . ILE A 1 311 ? 23.702 -13.099 -16.202 1.00 71.62 311 ILE A CA 1
ATOM 2545 C C . ILE A 1 311 ? 22.758 -12.879 -17.384 1.00 71.62 311 ILE A C 1
ATOM 2547 O O . ILE A 1 311 ? 23.155 -12.358 -18.425 1.00 71.62 311 ILE A O 1
ATOM 2551 N N . ALA A 1 312 ? 21.481 -13.221 -17.223 1.00 76.50 312 ALA A N 1
ATOM 2552 C CA . ALA A 1 312 ? 20.457 -13.084 -18.261 1.00 76.50 312 ALA A CA 1
ATOM 2553 C C . ALA A 1 312 ? 20.021 -11.630 -18.515 1.00 76.50 312 ALA A C 1
ATOM 2555 O O . ALA A 1 312 ? 19.007 -11.411 -19.153 1.00 76.50 312 ALA A O 1
ATOM 2556 N N . LEU A 1 313 ? 20.746 -10.626 -18.021 1.00 84.38 313 LEU A N 1
ATOM 2557 C CA . LEU A 1 313 ? 20.285 -9.242 -17.936 1.00 84.38 313 LEU A CA 1
ATOM 2558 C C . LEU A 1 313 ? 21.312 -8.278 -18.523 1.00 84.38 313 LEU A C 1
ATOM 2560 O O . LEU A 1 313 ? 22.512 -8.396 -18.258 1.00 84.38 313 LEU A O 1
ATOM 2564 N N . PHE A 1 314 ? 20.854 -7.313 -19.312 1.00 88.88 314 PHE A N 1
ATOM 2565 C CA . PHE A 1 314 ? 21.645 -6.132 -19.641 1.00 88.88 314 PHE A CA 1
ATOM 2566 C C . PHE A 1 314 ? 20.855 -4.856 -19.374 1.00 88.88 314 PHE A C 1
ATOM 2568 O O . PHE A 1 314 ? 19.625 -4.851 -19.339 1.00 88.88 314 PHE A O 1
ATOM 2575 N N . GLU A 1 315 ? 21.586 -3.762 -19.189 1.00 92.94 315 GLU A N 1
ATOM 2576 C CA . GLU A 1 315 ? 21.030 -2.468 -18.821 1.00 92.94 315 GLU A CA 1
ATOM 2577 C C . GLU A 1 315 ? 21.365 -1.415 -19.877 1.00 92.94 315 GLU A C 1
ATOM 2579 O O . GLU A 1 315 ? 22.475 -1.375 -20.425 1.00 92.94 315 GLU A O 1
ATOM 2584 N N . VAL A 1 316 ? 20.411 -0.524 -20.130 1.00 95.56 316 VAL A N 1
ATOM 2585 C CA . VAL A 1 316 ? 20.575 0.616 -21.033 1.00 95.56 316 VAL A CA 1
ATOM 2586 C C . VAL A 1 316 ? 20.165 1.885 -20.306 1.00 95.56 316 VAL A C 1
ATOM 2588 O O . VAL A 1 316 ? 19.019 2.006 -19.875 1.00 95.56 316 VAL A O 1
ATOM 2591 N N . ASP A 1 317 ? 21.081 2.849 -20.228 1.00 96.75 317 ASP A N 1
ATOM 2592 C CA . ASP A 1 317 ? 20.839 4.133 -19.576 1.00 96.75 317 ASP A CA 1
ATOM 2593 C C . ASP A 1 317 ? 20.711 5.256 -20.614 1.00 96.75 317 ASP A C 1
ATOM 2595 O O . ASP A 1 317 ? 21.540 5.392 -21.522 1.00 96.75 317 ASP A O 1
ATOM 2599 N N . PHE A 1 318 ? 19.719 6.123 -20.421 1.00 97.31 318 PHE A N 1
ATOM 2600 C CA . PHE A 1 318 ? 19.557 7.384 -21.137 1.00 97.31 318 PHE A CA 1
ATOM 2601 C C . PHE A 1 318 ? 19.477 8.543 -20.146 1.00 97.31 318 PHE A C 1
ATOM 2603 O O . PHE A 1 318 ? 18.764 8.479 -19.149 1.00 97.31 318 PHE A O 1
ATOM 2610 N N . THR A 1 319 ? 20.159 9.640 -20.451 1.00 96.50 319 THR A N 1
ATOM 2611 C CA . THR A 1 319 ? 19.860 10.938 -19.828 1.00 96.50 319 THR A CA 1
ATOM 2612 C C . THR A 1 319 ? 18.643 11.555 -20.507 1.00 96.50 319 THR A C 1
ATOM 2614 O O . THR A 1 319 ? 18.469 11.333 -21.701 1.00 96.50 319 THR A O 1
ATOM 2617 N N . TYR A 1 320 ? 17.811 12.316 -19.791 1.00 94.69 320 TYR A N 1
ATOM 2618 C CA . TYR A 1 320 ? 16.623 12.965 -20.379 1.00 94.69 320 TYR A CA 1
ATOM 2619 C C . TYR A 1 320 ? 16.330 14.369 -19.825 1.00 94.69 320 TYR A C 1
ATOM 2621 O O . TYR A 1 320 ? 15.197 14.844 -19.849 1.00 94.69 320 TYR A O 1
ATOM 2629 N N . GLY A 1 321 ? 17.356 15.037 -19.297 1.00 91.62 321 GLY A N 1
ATOM 2630 C CA . GLY A 1 321 ? 17.268 16.400 -18.777 1.00 91.62 321 GLY A CA 1
ATOM 2631 C C . GLY A 1 321 ? 18.009 16.568 -17.457 1.00 91.62 321 GLY A C 1
ATOM 2632 O O . GLY A 1 321 ? 18.793 15.709 -17.047 1.00 91.62 321 GLY A O 1
ATOM 2633 N N . LYS A 1 322 ? 17.742 17.687 -16.784 1.00 91.00 322 LYS A N 1
ATOM 2634 C CA . LYS A 1 322 ? 18.256 17.986 -15.446 1.00 91.00 322 LYS A CA 1
ATOM 2635 C C . LYS A 1 322 ? 17.116 18.239 -14.471 1.00 91.00 322 LYS A C 1
ATOM 2637 O O . LYS A 1 322 ? 16.001 18.590 -14.862 1.00 91.00 322 LYS A O 1
ATOM 2642 N N . ASP A 1 323 ? 17.384 17.996 -13.201 1.00 87.62 323 ASP A N 1
ATOM 2643 C CA . ASP A 1 323 ? 16.537 18.461 -12.116 1.00 87.62 323 ASP A CA 1
ATOM 2644 C C . ASP A 1 323 ? 16.698 19.969 -11.918 1.00 87.62 323 ASP A C 1
ATOM 2646 O O . ASP A 1 323 ? 17.817 20.469 -11.875 1.00 87.62 323 ASP A O 1
ATOM 2650 N N . GLU A 1 324 ? 15.589 20.694 -11.792 1.00 85.94 324 GLU A N 1
ATOM 2651 C CA . GLU A 1 324 ? 15.620 22.160 -11.698 1.00 85.94 324 GLU A CA 1
ATOM 2652 C C . GLU A 1 324 ? 16.203 22.655 -10.371 1.00 85.94 324 GLU A C 1
ATOM 2654 O O . GLU A 1 324 ? 16.745 23.754 -10.312 1.00 85.94 324 GLU A O 1
ATOM 2659 N N . LYS A 1 325 ? 16.089 21.863 -9.297 1.00 85.88 325 LYS A N 1
ATOM 2660 C CA . LYS A 1 325 ? 16.535 22.266 -7.957 1.00 85.88 325 LYS A CA 1
ATOM 2661 C C . LYS A 1 325 ? 17.982 21.882 -7.691 1.00 85.88 325 LYS A C 1
ATOM 2663 O O . LYS A 1 325 ? 18.709 22.635 -7.056 1.00 85.88 325 LYS A O 1
ATOM 2668 N N . THR A 1 326 ? 18.368 20.684 -8.111 1.00 87.56 326 THR A N 1
ATOM 2669 C CA . THR A 1 326 ? 19.672 20.093 -7.782 1.00 87.56 326 THR A CA 1
ATOM 2670 C C . THR A 1 326 ? 20.664 20.145 -8.936 1.00 87.56 326 THR A C 1
ATOM 2672 O O . THR A 1 326 ? 21.825 19.807 -8.739 1.00 87.56 326 THR A O 1
ATOM 2675 N N . GLU A 1 327 ? 20.214 20.513 -10.140 1.00 89.62 327 GLU A N 1
ATOM 2676 C CA . GLU A 1 327 ? 20.972 20.443 -11.399 1.00 89.62 327 GLU A CA 1
ATOM 2677 C C . GLU A 1 327 ? 21.505 19.045 -11.755 1.00 89.62 327 GLU A C 1
ATOM 2679 O O . GLU A 1 327 ? 22.233 18.880 -12.742 1.00 89.62 327 GLU A O 1
ATOM 2684 N N . ASN A 1 328 ? 21.111 18.021 -10.993 1.00 92.00 328 ASN A N 1
ATOM 2685 C CA . ASN A 1 328 ? 21.508 16.647 -11.233 1.00 92.00 328 ASN A CA 1
ATOM 2686 C C . ASN A 1 328 ? 20.926 16.145 -12.552 1.00 92.00 328 ASN A C 1
ATOM 2688 O O . ASN A 1 328 ? 19.809 16.493 -12.948 1.00 92.00 328 ASN A O 1
ATOM 2692 N N . THR A 1 329 ? 21.681 15.283 -13.227 1.00 94.00 329 THR A N 1
ATOM 2693 C CA . THR A 1 329 ? 21.249 14.696 -14.493 1.00 94.00 329 THR A CA 1
ATOM 2694 C C . THR A 1 329 ? 20.175 13.652 -14.224 1.00 94.00 329 THR A C 1
ATOM 2696 O O . THR A 1 329 ? 20.373 12.745 -13.417 1.00 94.00 329 THR A O 1
ATOM 2699 N N . LYS A 1 330 ? 19.039 13.769 -14.912 1.00 94.25 330 LYS A N 1
ATOM 2700 C CA . LYS A 1 330 ? 17.968 12.772 -14.874 1.00 94.25 330 LYS A CA 1
ATOM 2701 C C . LYS A 1 330 ? 18.353 11.601 -15.765 1.00 94.25 330 LYS A C 1
ATOM 2703 O O . LYS A 1 330 ? 18.574 11.796 -16.963 1.00 94.25 330 LYS A O 1
ATOM 2708 N N . VAL A 1 331 ? 18.423 10.408 -15.186 1.00 95.94 331 VAL A N 1
ATOM 2709 C CA . VAL A 1 331 ? 18.770 9.164 -15.877 1.00 95.94 331 VAL A CA 1
ATOM 2710 C C . VAL A 1 331 ? 17.601 8.196 -15.782 1.00 95.94 331 VAL A C 1
ATOM 2712 O O . VAL A 1 331 ? 17.047 7.995 -14.704 1.00 95.94 331 VAL A O 1
ATOM 2715 N N . ILE A 1 332 ? 17.229 7.607 -16.915 1.00 96.50 332 ILE A N 1
ATOM 2716 C CA . ILE A 1 332 ? 16.320 6.466 -16.994 1.00 96.50 332 ILE A CA 1
ATOM 2717 C C . ILE A 1 332 ? 17.116 5.245 -17.439 1.00 96.50 332 ILE A C 1
ATOM 2719 O O . ILE A 1 332 ? 17.863 5.301 -18.417 1.00 96.50 332 ILE A O 1
ATOM 2723 N N . ARG A 1 333 ? 16.958 4.157 -16.701 1.00 96.69 333 ARG A N 1
ATOM 2724 C CA . ARG A 1 333 ? 17.578 2.861 -16.932 1.00 96.69 333 ARG A CA 1
ATOM 2725 C C . ARG A 1 333 ? 16.508 1.853 -17.293 1.00 96.69 333 ARG A C 1
ATOM 2727 O O . ARG A 1 333 ? 15.462 1.815 -16.654 1.00 96.69 333 ARG A O 1
ATOM 2734 N N . VAL A 1 334 ? 16.787 1.020 -18.284 1.00 96.56 334 VAL A N 1
ATOM 2735 C CA . VAL A 1 334 ? 15.925 -0.094 -18.688 1.00 96.56 334 VAL A CA 1
ATOM 2736 C C . VAL A 1 334 ? 16.703 -1.392 -18.541 1.00 96.56 334 VAL A C 1
ATOM 2738 O O . VAL A 1 334 ? 17.852 -1.466 -18.979 1.00 96.56 334 VAL A O 1
ATOM 2741 N N . TYR A 1 335 ? 16.071 -2.391 -17.934 1.00 93.88 335 TYR A N 1
ATOM 2742 C CA . TYR A 1 335 ? 16.618 -3.724 -17.709 1.00 93.88 335 TYR A CA 1
ATOM 2743 C C . TYR A 1 335 ? 15.967 -4.697 -18.694 1.00 93.88 335 TYR A C 1
ATOM 2745 O O . TYR A 1 335 ? 14.739 -4.749 -18.779 1.00 93.88 335 TYR A O 1
ATOM 2753 N N . ILE A 1 336 ? 16.773 -5.428 -19.464 1.00 92.19 336 ILE A N 1
ATOM 2754 C CA . ILE A 1 336 ? 16.303 -6.289 -20.559 1.00 92.19 336 ILE A CA 1
ATOM 2755 C C . ILE A 1 336 ? 16.848 -7.703 -20.378 1.00 92.19 336 ILE A C 1
ATOM 2757 O O . ILE A 1 336 ? 18.054 -7.889 -20.192 1.00 92.19 336 ILE A O 1
ATOM 2761 N N . ASP A 1 337 ? 15.956 -8.688 -20.458 1.00 87.69 337 ASP A N 1
ATOM 2762 C CA . ASP A 1 337 ? 16.286 -10.108 -20.402 1.00 87.69 337 ASP A CA 1
ATOM 2763 C C . ASP A 1 337 ? 16.859 -10.584 -21.751 1.00 87.69 337 ASP A C 1
ATOM 2765 O O . ASP A 1 337 ? 16.227 -10.511 -22.805 1.00 87.69 337 ASP A O 1
ATOM 2769 N N . LYS A 1 338 ? 18.094 -11.090 -21.724 1.00 84.94 338 LYS A N 1
ATOM 2770 C CA . LYS A 1 338 ? 18.852 -11.597 -22.879 1.00 84.94 338 LYS A CA 1
ATOM 2771 C C . LYS A 1 338 ? 18.206 -12.830 -23.510 1.00 84.94 338 LYS A C 1
ATOM 2773 O O . LYS A 1 338 ? 18.482 -13.146 -24.667 1.00 84.94 338 LYS A O 1
ATOM 2778 N N . SER A 1 339 ? 17.413 -13.588 -22.765 1.00 82.06 339 SER A N 1
ATOM 2779 C CA . SER A 1 339 ? 16.835 -14.838 -23.254 1.00 82.06 339 SER A CA 1
ATOM 2780 C C . SER A 1 339 ? 15.679 -14.614 -24.233 1.00 82.06 339 SER A C 1
ATOM 2782 O O . SER A 1 339 ? 15.474 -15.434 -25.130 1.00 82.06 339 SER A O 1
ATOM 2784 N N . ASN A 1 340 ? 14.951 -13.505 -24.088 1.00 86.25 340 ASN A N 1
ATOM 2785 C CA . ASN A 1 340 ? 13.690 -13.240 -24.789 1.00 86.25 340 ASN A CA 1
ATOM 2786 C C . ASN A 1 340 ? 13.539 -11.794 -25.301 1.00 86.25 340 ASN A C 1
ATOM 2788 O O . ASN A 1 340 ? 12.611 -11.543 -26.065 1.00 86.25 340 ASN A O 1
ATOM 2792 N N . ASN A 1 341 ? 14.456 -10.880 -24.960 1.00 88.12 341 ASN A N 1
ATOM 2793 C CA . ASN A 1 341 ? 14.393 -9.442 -25.250 1.00 88.12 341 ASN A CA 1
ATOM 2794 C C . ASN A 1 341 ? 13.262 -8.679 -24.558 1.00 88.12 341 ASN A C 1
ATOM 2796 O O . ASN A 1 341 ? 12.939 -7.556 -24.960 1.00 88.12 341 ASN A O 1
ATOM 2800 N N . ASP A 1 342 ? 12.679 -9.254 -23.511 1.00 90.62 342 ASP A N 1
ATOM 2801 C CA . ASP A 1 342 ? 11.646 -8.589 -22.737 1.00 90.62 342 ASP A CA 1
ATOM 2802 C C . ASP A 1 342 ? 12.272 -7.573 -21.777 1.00 90.62 342 ASP A C 1
ATOM 2804 O O . ASP A 1 342 ? 13.320 -7.795 -21.166 1.00 90.62 342 ASP A O 1
ATOM 2808 N N . VAL A 1 343 ? 11.614 -6.422 -21.642 1.00 93.12 343 VAL A N 1
ATOM 2809 C CA . VAL A 1 343 ? 11.963 -5.443 -20.612 1.00 93.12 343 VAL A CA 1
ATOM 2810 C C . VAL A 1 343 ? 11.415 -5.950 -19.289 1.00 93.12 343 VAL A C 1
ATOM 2812 O O . VAL A 1 343 ? 10.201 -6.015 -19.110 1.00 93.12 343 VAL A O 1
ATOM 2815 N N . VAL A 1 344 ? 12.318 -6.276 -18.370 1.00 93.19 344 VAL A N 1
ATOM 2816 C CA . VAL A 1 344 ? 11.982 -6.816 -17.046 1.00 93.19 344 VAL A CA 1
ATOM 2817 C C . VAL A 1 344 ? 12.009 -5.759 -15.949 1.00 93.19 344 VAL A C 1
ATOM 2819 O O . VAL A 1 344 ? 11.575 -5.995 -14.827 1.00 93.19 344 VAL A O 1
ATOM 2822 N N . GLY A 1 345 ? 12.480 -4.553 -16.263 1.00 95.00 345 GLY A N 1
ATOM 2823 C CA . GLY A 1 345 ? 12.400 -3.447 -15.327 1.00 95.00 345 GLY A CA 1
ATOM 2824 C C . GLY A 1 345 ? 12.777 -2.102 -15.917 1.00 95.00 345 GLY A C 1
ATOM 2825 O O . GLY A 1 345 ? 13.355 -1.988 -17.002 1.00 95.00 345 GLY A O 1
ATOM 2826 N N . MET A 1 346 ? 12.489 -1.060 -15.151 1.00 96.25 346 MET A N 1
ATOM 2827 C CA . MET A 1 346 ? 12.883 0.313 -15.415 1.00 96.25 346 MET A CA 1
ATOM 2828 C C . MET A 1 346 ? 13.136 1.039 -14.096 1.00 96.25 346 MET A C 1
ATOM 2830 O O . MET A 1 346 ? 12.390 0.863 -13.133 1.00 96.25 346 MET A O 1
ATOM 2834 N N . SER A 1 347 ? 14.169 1.879 -14.065 1.00 96.38 347 SER A N 1
ATOM 2835 C CA . SER A 1 347 ? 14.431 2.777 -12.943 1.00 96.38 347 SER A CA 1
ATOM 2836 C C . SER A 1 347 ? 14.756 4.195 -13.404 1.00 96.38 347 SER A C 1
ATOM 2838 O O . SER A 1 347 ? 15.323 4.419 -14.473 1.00 96.38 347 SER A O 1
ATOM 2840 N N . ARG A 1 348 ? 14.383 5.181 -12.593 1.00 94.50 348 ARG A N 1
ATOM 2841 C CA . ARG A 1 348 ? 14.733 6.591 -12.741 1.00 94.50 348 ARG A CA 1
ATOM 2842 C C . ARG A 1 348 ? 15.573 7.004 -11.554 1.00 94.50 348 ARG A C 1
ATOM 2844 O O . ARG A 1 348 ? 15.289 6.641 -10.418 1.00 94.50 348 ARG A O 1
ATOM 2851 N N . ARG A 1 349 ? 16.612 7.783 -11.821 1.00 91.88 349 ARG A N 1
ATOM 2852 C CA . ARG A 1 349 ? 17.489 8.301 -10.775 1.00 91.88 349 ARG A CA 1
ATOM 2853 C C . ARG A 1 349 ? 18.155 9.596 -11.191 1.00 91.88 349 ARG A C 1
ATOM 2855 O O . ARG A 1 349 ? 18.191 9.961 -12.367 1.00 91.88 349 ARG A O 1
ATOM 2862 N N . PHE A 1 350 ? 18.725 10.258 -10.199 1.00 91.12 350 PHE A N 1
ATOM 2863 C CA . PHE A 1 350 ? 19.559 11.430 -10.384 1.00 91.12 350 PHE A CA 1
ATOM 2864 C C . PHE A 1 350 ? 21.027 11.025 -10.285 1.00 91.12 350 PHE A C 1
ATOM 2866 O O . PHE A 1 350 ? 21.430 10.382 -9.318 1.00 91.12 350 PHE A O 1
ATOM 2873 N N . GLU A 1 351 ? 21.829 11.413 -11.271 1.00 91.12 351 GLU A N 1
ATOM 2874 C CA . GLU A 1 351 ? 23.283 11.276 -11.214 1.00 91.12 351 GLU A CA 1
ATOM 2875 C C . GLU A 1 351 ? 23.909 12.665 -11.092 1.00 91.12 351 GLU A C 1
ATOM 2877 O O . GLU A 1 351 ? 23.620 13.575 -11.879 1.00 91.12 351 GLU A O 1
ATOM 2882 N N . THR A 1 352 ? 24.761 12.840 -10.081 1.00 82.06 352 THR A N 1
ATOM 2883 C CA . THR A 1 352 ? 25.589 14.038 -9.948 1.00 82.06 352 THR A CA 1
ATOM 2884 C C . THR A 1 352 ? 26.542 14.094 -11.130 1.00 82.06 352 THR A C 1
ATOM 2886 O O . THR A 1 352 ? 27.298 13.148 -11.366 1.00 82.06 352 THR A O 1
ATOM 2889 N N . THR A 1 353 ? 26.539 15.204 -11.864 1.00 61.78 353 THR A N 1
ATOM 2890 C CA . THR A 1 353 ? 27.591 15.484 -12.843 1.00 61.78 353 THR A CA 1
ATOM 2891 C C . THR A 1 353 ? 28.909 15.582 -12.082 1.00 61.78 353 THR A C 1
ATOM 2893 O O . THR A 1 353 ? 29.193 16.604 -11.466 1.00 61.78 353 THR A O 1
ATOM 2896 N N . ASN A 1 354 ? 29.719 14.523 -12.087 1.00 49.38 354 ASN A N 1
ATOM 2897 C CA . ASN A 1 354 ? 31.109 14.647 -11.680 1.00 49.38 354 ASN A CA 1
ATOM 2898 C C . ASN A 1 354 ? 31.813 15.472 -12.759 1.00 49.38 354 ASN A C 1
ATOM 2900 O O . ASN A 1 354 ? 32.330 14.930 -13.732 1.00 49.38 354 ASN A O 1
ATOM 2904 N N . THR A 1 355 ? 31.840 16.793 -12.590 1.00 41.75 355 THR A N 1
ATOM 2905 C CA . THR A 1 355 ? 32.864 17.654 -13.186 1.00 41.75 355 THR A CA 1
ATOM 2906 C C . THR A 1 355 ? 34.206 17.281 -12.566 1.00 41.75 355 THR A C 1
ATOM 2908 O O . THR A 1 355 ? 34.693 17.935 -11.655 1.00 41.75 355 THR A O 1
ATOM 2911 N N . ASN A 1 356 ? 34.768 16.171 -13.030 1.00 39.81 356 ASN A N 1
ATOM 2912 C CA . ASN A 1 356 ? 36.182 15.846 -12.943 1.00 39.81 356 ASN A CA 1
ATOM 2913 C C . ASN A 1 356 ? 36.589 15.220 -14.281 1.00 39.81 356 ASN A C 1
ATOM 2915 O O . ASN A 1 356 ? 37.071 14.095 -14.347 1.00 39.81 356 ASN A O 1
ATOM 2919 N N . GLU A 1 357 ? 36.426 15.989 -15.358 1.00 39.12 357 GLU A N 1
ATOM 2920 C CA . GLU A 1 357 ? 37.382 15.939 -16.464 1.00 39.12 357 GLU A CA 1
ATOM 2921 C C . GLU A 1 357 ? 38.640 16.694 -16.012 1.00 39.12 357 GLU A C 1
ATOM 2923 O O . GLU A 1 357 ? 38.899 17.828 -16.399 1.00 39.12 357 GLU A O 1
ATOM 2928 N N . ASN A 1 358 ? 39.406 16.066 -15.120 1.00 39.53 358 ASN A N 1
ATOM 2929 C CA . ASN A 1 358 ? 40.832 16.328 -15.023 1.00 39.53 358 ASN A CA 1
ATOM 2930 C C . ASN A 1 358 ? 41.530 15.247 -15.854 1.00 39.53 358 ASN A C 1
ATOM 2932 O O . ASN A 1 358 ? 41.471 14.067 -15.514 1.00 39.53 358 ASN A O 1
ATOM 2936 N N . ASN A 1 359 ? 42.229 15.704 -16.893 1.00 37.88 359 ASN A N 1
ATOM 2937 C CA . ASN A 1 359 ? 43.246 15.002 -17.677 1.00 37.88 359 ASN A CA 1
ATOM 2938 C C . ASN A 1 359 ? 42.779 13.875 -18.616 1.00 37.88 359 ASN A C 1
ATOM 2940 O O . ASN A 1 359 ? 42.816 12.695 -18.260 1.00 37.88 359 ASN A O 1
ATOM 2944 N N . LYS A 1 360 ? 42.571 14.234 -19.888 1.00 34.88 360 LYS A N 1
ATOM 2945 C CA . LYS A 1 360 ? 43.428 13.726 -20.971 1.00 34.88 360 LYS A CA 1
ATOM 2946 C C . LYS A 1 360 ? 43.443 14.640 -22.186 1.00 34.88 360 LYS A C 1
ATOM 2948 O O . LYS A 1 360 ? 42.346 15.056 -22.608 1.00 34.88 360 LYS A O 1
#

Sequence (360 aa):
MNFMKIKKGLSLILISGILMITGCQSKSTMNKSEISTNKNTNQNVEANQSINKEQAKEIAIKAFEKYFNKKINVKNLFEEVELEKNEAKDNQPKISNWHVCWSTFNITKLKDLDEQMKIWEKANNDDEKKIGKKIDKLNNEYKKALTYWAIIDEKSGKILNIGMRDGRRNSKLSNEELEKTETKLKEKTIALNELEKFEGKKIDITKLNEEINVKGNEFEFVWSNDVDWTNNTKERKVIEYYVTINKETGEIQEIGNGNEILKNSAKQPTYPNYSTEEGKKIAFDFIKKHKYVANMNDMKFLRYMNADPEIALFEVDFTYGKDEKTENTKVIRVYIDKSNNDVVGMSRRFETTNTNENNK

Foldseek 3Di:
DDDDDPDPPPPVVVVVVLVVVPPPDDPDPDDDDDDDDDDDDDDPPDDQAFDDQVSLVVLLQVVCCVPVVDRDDQPQWDWDWDWDFDDDDPPRDTFIKIKTKTKNADSVLVVVLVVVVVVVVPDDDVVVVVSVVVSVVSVVVVLQMWMWIWIAGRRPRDTQKTWIHHNPDTGIAGNVNVVVVVLQVVLVVLQQVVQCVLVVHHDDLVQWDWDWDDDPQKTKIKTWHDWPPPDPDQKTWTWMWMWMAGNPPRDTQKTFIDTDIDGPDPDQDFFDDDDPVLLVVLVLVSCVVSVVAVDSVQWDWDDKAPPDRSDQKIKTKIFRAADPPQRFTKIKMWIAGRRPRDTGMIGIDTHHPPPPPPDD

Organism: NCBI:txid1123349

Secondary structure (DSSP, 8-state):
------STTTTHHHHHHHSTT--------PPP----------------PPP-HHHHHHHHHHHHHHHH------TTSEEEEEEEE----TTS---EEEEEEEESS-THHHHHHHHHHHHHTTS-HHHHHHHHHHHHHHHHHHHH-EEEEEEEETTT--EEEEEEEETTEEEEEEHHHHHHHHHHHHHHHHHHHHHHHHHTS----TTSEEEEEEETTEEEEEEE----SSS--SEEEEEEEEEEEETTT--EEEEEEEEEEEE--SSPPPPP---HHHHHHHHHHHHHHHT-SS-GGG-EEEEEE---TTSSEEEEEEEEEE-TTT-PEEEEEEEEETTT--EEEEEEEEE---------

pLDDT: mean 77.89, std 20.64, range [24.98, 97.31]